Protein AF-A0ABD4TNY5-F1 (afdb_monomer_lite)

Radius of gyration: 30.67 Å; chains: 1; bounding box: 61×51×82 Å

pLDDT: mean 86.04, std 13.94, range [30.92, 97.62]

Secondary structure (DSSP, 8-state):
----EEEEESSHHHHHHHHHHHHHTT--EEEEEEEEEEEEEEEEEEHHHHHHHHHHHHH---SSS----HHHHHHHHHHHHHHHHHHHHHHHHHTT--TT-EEE-HHHHHHHHHHHHS--TTTTTTSS--GGGTTTHHHHHHHHHHTT-EEEETTEEEE-----GGG-EEEEE-S---HHHHHHHHHTT-EEEEEEEEEEEEEEEE-GGGGG-S-HHHHHHHHTTS-B-HHHHHHHHHHHHHHHHHHHHHHHHHHHHS-B-HHHHHHHHTTEE----TTS---EE---HHHHHHHHHHHHHTTSEES-TTSBEE-TT-TT--

Foldseek 3Di:
DALKAKWWAPDPVLVVVLVVVCVVLVWDKDKDKDKDKDKWKKKKAFLLLLLVLLVCLLVDPDPPDDDDDPVVSVVSVVVNLLSVLLLVVVCVLPVPDDFFDASDAPVLLVVLVVLLVPDPPPCCVVVPDNNSNSSSSVQVVVQCVVVVQWDQDPVHTGGHDDDRSRRGMTMDTDPDDDVVSVVSSVVSVMDIDMDIDIDMIMMMIIANLLLLDPDVVVSVVSVVVGRIDPVSNVVCVVVNPVSSVVVVQLQVQCVVVQWAALVSSQVCQQWPWDDDDPPDDIDTGHDHSVRSVSVLVRCCVSQQWDDDNHTIGGGPPRRPDD

Organism: NCBI:txid106207

Sequence (322 aa):
MILEETLIFDSEEDADAFCAFAKENKISVKKSFRGVAITEDIVTCSLQGFIDWYSEMIDSKSEDLKKFSGGEISIFKRHVDLLTRTRAKLDELFSGKEIGDVIYTLETVQKAILSLLTLPQKDAEALGDLPEMNDVWIPIEVMMKDNDVVVESPEGYRLQKKIDPGELLYQNTLVSYEDAFMDAGESHGATFSANYSIDSECVVTAGPGIYLLDDQNKMFDLLDSLSVDEASLDLLYENYTPKRQIVFSLLDLISRKNVLSLPEISAGMAKYRSSSDSADPAFEIRLSPIMVKLIATELIKAKILTGPEKKIRIGKGIPGRG

Structure (mmCIF, N/CA/C/O backbone):
data_AF-A0ABD4TNY5-F1
#
_entry.id   AF-A0ABD4TNY5-F1
#
loop_
_atom_site.group_PDB
_atom_site.id
_atom_site.type_symbol
_atom_site.label_atom_id
_atom_site.label_alt_id
_atom_site.label_comp_id
_atom_site.label_asym_id
_atom_site.label_entity_id
_atom_site.label_seq_id
_atom_site.pdbx_PDB_ins_code
_atom_site.Cartn_x
_atom_site.Cartn_y
_atom_site.Cartn_z
_atom_site.occupancy
_atom_site.B_iso_or_equiv
_atom_site.auth_seq_id
_atom_site.auth_comp_id
_atom_site.auth_asym_id
_atom_site.auth_atom_id
_atom_site.pdbx_PDB_model_num
ATOM 1 N N . MET A 1 1 ? -10.528 8.050 22.496 1.00 59.59 1 MET A N 1
ATOM 2 C CA . MET A 1 1 ? -10.185 6.646 22.202 1.00 59.59 1 MET A CA 1
ATOM 3 C C . MET A 1 1 ? -11.412 6.001 21.623 1.00 59.59 1 MET A C 1
ATOM 5 O O . MET A 1 1 ? -12.455 6.065 22.262 1.00 59.59 1 MET A O 1
ATOM 9 N N . ILE A 1 2 ? -11.253 5.477 20.418 1.00 81.50 2 ILE A N 1
ATOM 10 C CA . ILE A 1 2 ? -12.242 4.688 19.697 1.00 81.50 2 ILE A CA 1
ATOM 11 C C . ILE A 1 2 ? -11.772 3.234 19.860 1.00 81.50 2 ILE A C 1
ATOM 13 O O . ILE A 1 2 ? -10.578 2.961 19.714 1.00 81.50 2 ILE A O 1
ATOM 17 N N . LEU A 1 3 ? -12.657 2.340 20.297 1.00 90.94 3 LEU A N 1
ATOM 18 C C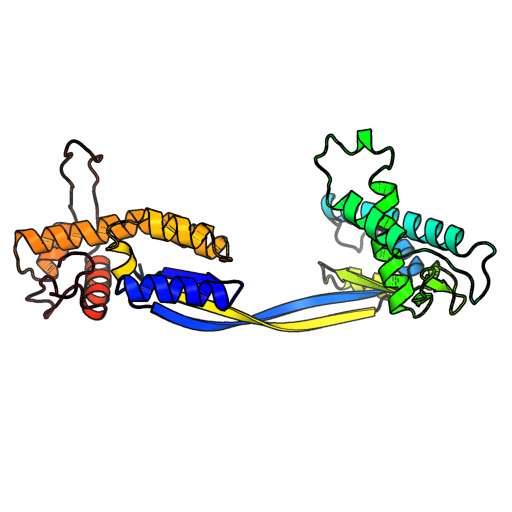A . LEU A 1 3 ? -12.377 0.908 20.461 1.00 90.94 3 LEU A CA 1
ATOM 19 C C . LEU A 1 3 ? -12.451 0.157 19.130 1.00 90.94 3 LEU A C 1
ATOM 21 O O . LEU A 1 3 ? -12.026 -0.990 19.064 1.00 90.94 3 LEU A O 1
ATOM 25 N N . GLU A 1 4 ? -13.012 0.768 18.093 1.00 92.88 4 GLU A N 1
ATOM 26 C CA . GLU A 1 4 ? -12.921 0.232 16.740 1.00 92.88 4 GLU A CA 1
ATOM 27 C C . GLU A 1 4 ? -11.467 0.268 16.255 1.00 92.88 4 GLU A C 1
ATOM 29 O O . GLU A 1 4 ? -10.746 1.231 16.528 1.00 92.88 4 GLU A O 1
ATOM 34 N N . GLU A 1 5 ? -11.060 -0.777 15.542 1.00 94.56 5 GLU A N 1
ATOM 35 C CA . GLU A 1 5 ? -9.760 -0.873 14.879 1.00 94.56 5 GLU A CA 1
ATOM 36 C C . GLU A 1 5 ? -9.975 -0.888 13.373 1.00 94.56 5 GLU A C 1
ATOM 38 O O . GLU A 1 5 ? -10.923 -1.502 12.886 1.00 94.56 5 GLU A O 1
ATOM 43 N N . THR A 1 6 ? -9.131 -0.172 12.637 1.00 95.50 6 THR A N 1
ATOM 44 C CA . THR A 1 6 ? -9.234 -0.063 11.180 1.00 95.50 6 THR A CA 1
ATOM 45 C C . THR A 1 6 ? -7.999 -0.671 10.552 1.00 95.50 6 THR A C 1
ATOM 47 O O . THR A 1 6 ? -6.895 -0.229 10.844 1.00 95.50 6 THR A O 1
ATOM 50 N N . LEU A 1 7 ? -8.218 -1.657 9.692 1.00 96.56 7 LEU A N 1
ATOM 51 C CA . LEU A 1 7 ? -7.191 -2.335 8.914 1.00 96.56 7 LEU A CA 1
ATOM 52 C C . LEU A 1 7 ? -7.400 -2.012 7.439 1.00 96.56 7 LEU A C 1
ATOM 54 O O . LEU A 1 7 ? -8.544 -1.989 6.965 1.00 96.56 7 LEU A O 1
ATOM 58 N N . ILE A 1 8 ? -6.306 -1.743 6.737 1.00 95.94 8 ILE A N 1
ATOM 59 C CA . ILE A 1 8 ? -6.296 -1.486 5.298 1.00 95.94 8 ILE A CA 1
ATOM 60 C C . ILE A 1 8 ? -5.634 -2.691 4.636 1.00 95.94 8 ILE A C 1
ATOM 62 O O . ILE A 1 8 ? -4.571 -3.120 5.064 1.00 95.94 8 ILE A O 1
ATOM 66 N N . PHE A 1 9 ? -6.296 -3.259 3.637 1.00 95.12 9 PHE A N 1
ATOM 67 C CA . PHE A 1 9 ? -5.840 -4.440 2.918 1.00 95.12 9 PHE A CA 1
ATOM 68 C C . PHE A 1 9 ? -5.493 -4.059 1.484 1.00 95.12 9 PHE A C 1
ATOM 70 O O . PHE A 1 9 ? -6.272 -3.354 0.830 1.00 95.12 9 PHE A O 1
ATOM 77 N N . ASP A 1 10 ? -4.375 -4.593 0.997 1.00 89.25 10 ASP A N 1
ATOM 78 C CA . ASP A 1 10 ? -3.921 -4.398 -0.386 1.00 89.25 10 ASP A CA 1
ATOM 79 C C . ASP A 1 10 ? -4.746 -5.235 -1.370 1.00 89.25 10 ASP A C 1
ATOM 81 O O . ASP A 1 10 ? -4.800 -4.942 -2.565 1.00 89.25 10 ASP A O 1
ATOM 85 N N . SER A 1 11 ? -5.421 -6.276 -0.867 1.00 90.69 11 SER A N 1
ATOM 86 C CA . SER A 1 11 ? -6.291 -7.146 -1.649 1.00 90.69 11 SER A CA 1
ATOM 87 C C . SER A 1 11 ? -7.685 -7.274 -1.028 1.00 90.69 11 SER A C 1
ATOM 89 O O . SER A 1 11 ? -7.880 -7.293 0.192 1.00 90.69 11 SER A O 1
ATOM 91 N N . GLU A 1 12 ? -8.701 -7.373 -1.888 1.00 93.56 12 GLU A N 1
ATOM 92 C CA . GLU A 1 12 ? -10.075 -7.611 -1.441 1.00 93.56 12 GLU A CA 1
ATOM 93 C C . GLU A 1 12 ? -10.239 -9.007 -0.811 1.00 93.56 12 GLU A C 1
ATOM 95 O O . GLU A 1 12 ? -11.019 -9.185 0.129 1.00 93.56 12 GLU A O 1
ATOM 100 N N . GLU A 1 13 ? -9.487 -9.976 -1.327 1.00 95.56 13 GLU A N 1
ATOM 101 C CA . GLU A 1 13 ? -9.510 -11.387 -0.940 1.00 95.56 13 GLU A CA 1
ATOM 102 C C . GLU A 1 13 ? -9.037 -11.571 0.507 1.00 95.56 13 GLU A C 1
ATOM 104 O O . GLU A 1 13 ? -9.696 -12.255 1.297 1.00 95.56 13 GLU A O 1
ATOM 109 N N . ASP A 1 14 ? -7.964 -10.881 0.890 1.00 96.12 14 ASP A N 1
ATOM 110 C CA . ASP A 1 14 ? -7.443 -10.913 2.255 1.00 96.12 14 ASP A CA 1
ATOM 111 C C . ASP A 1 14 ? -8.379 -10.209 3.241 1.00 96.12 14 ASP A C 1
ATOM 113 O O . ASP A 1 14 ? -8.632 -10.701 4.348 1.00 96.12 14 ASP A O 1
ATOM 117 N N . ALA A 1 15 ? -8.983 -9.093 2.821 1.00 96.56 15 ALA A N 1
ATOM 118 C CA . ALA A 1 15 ? -10.005 -8.426 3.619 1.00 96.56 15 ALA A CA 1
ATOM 119 C C . ALA A 1 15 ? -11.211 -9.343 3.881 1.00 96.56 15 ALA A C 1
ATOM 121 O O . ALA A 1 15 ? -11.783 -9.327 4.978 1.00 96.56 15 ALA A O 1
ATOM 122 N N . ASP A 1 16 ? -11.601 -10.156 2.896 1.00 97.00 16 ASP A N 1
ATOM 123 C CA . ASP A 1 16 ? -12.673 -11.138 3.044 1.00 97.00 16 ASP A CA 1
ATOM 124 C C . ASP A 1 16 ? -12.281 -12.294 3.963 1.00 97.00 16 ASP A C 1
ATOM 126 O O . ASP A 1 16 ? -13.105 -12.714 4.785 1.00 97.00 16 ASP A O 1
ATOM 130 N N . ALA A 1 17 ? -11.030 -12.758 3.902 1.00 97.25 17 ALA A N 1
ATOM 131 C CA . ALA A 1 17 ? -10.502 -13.751 4.833 1.00 97.25 17 ALA A CA 1
ATOM 132 C C . ALA A 1 17 ? -10.580 -13.252 6.287 1.00 97.25 17 ALA A C 1
ATOM 134 O O . ALA A 1 17 ? -11.115 -13.945 7.162 1.00 97.25 17 ALA A O 1
ATOM 135 N N . PHE A 1 18 ? -10.160 -12.009 6.544 1.00 97.62 18 PHE A N 1
ATOM 136 C CA . PHE A 1 18 ? -10.293 -11.400 7.868 1.00 97.62 18 PHE A CA 1
ATOM 137 C C . PHE A 1 18 ? -11.764 -11.201 8.279 1.00 97.62 18 PHE A C 1
ATOM 139 O O . PHE A 1 18 ? -12.142 -11.482 9.420 1.00 97.62 18 PHE A O 1
ATOM 146 N N . CYS A 1 19 ? -12.638 -10.775 7.360 1.00 97.19 19 CYS A N 1
ATOM 147 C CA . CYS A 1 19 ? -14.072 -10.645 7.637 1.00 97.19 19 CYS A CA 1
ATOM 148 C C . CYS A 1 19 ? -14.726 -11.991 7.991 1.00 97.19 19 CYS A C 1
ATOM 150 O O . CYS A 1 19 ? -15.601 -12.040 8.865 1.00 97.19 19 CYS A O 1
ATOM 152 N N . ALA A 1 20 ? -14.312 -13.082 7.343 1.00 96.88 20 ALA A N 1
ATOM 153 C CA . ALA A 1 20 ? -14.768 -14.432 7.654 1.00 96.88 20 ALA A CA 1
ATOM 154 C C . ALA A 1 20 ? -14.337 -14.848 9.068 1.00 96.88 20 ALA A C 1
ATOM 156 O O . ALA A 1 20 ? -15.195 -15.221 9.874 1.00 96.88 20 ALA A O 1
ATOM 157 N N . PHE A 1 21 ? -13.056 -14.666 9.408 1.00 95.88 21 PHE A N 1
ATOM 158 C CA . PHE A 1 21 ? -12.540 -14.886 10.762 1.00 95.88 21 PHE A CA 1
ATOM 159 C C . PHE A 1 21 ? -13.322 -14.082 11.812 1.00 95.88 21 PHE A C 1
ATOM 161 O O . PHE A 1 21 ? -13.771 -14.622 12.829 1.00 95.88 21 PHE A O 1
ATOM 168 N N . ALA A 1 22 ? -13.547 -12.791 11.562 1.00 94.69 22 ALA A N 1
ATOM 169 C CA . ALA A 1 22 ? -14.284 -11.926 12.473 1.00 94.69 22 ALA A CA 1
ATOM 170 C C . ALA A 1 22 ? -15.726 -12.413 12.682 1.00 94.69 22 ALA A C 1
ATOM 172 O O . ALA A 1 22 ? -16.218 -12.454 13.813 1.00 94.69 22 ALA A O 1
ATOM 173 N N . LYS A 1 23 ? -16.399 -12.844 11.610 1.00 93.88 23 LYS A N 1
ATOM 174 C CA . LYS A 1 23 ? -17.763 -13.379 11.663 1.00 93.88 23 LYS A CA 1
ATOM 175 C C . LYS A 1 23 ? -17.847 -14.672 12.474 1.00 93.88 23 LYS A C 1
ATOM 177 O O . LYS A 1 23 ? -18.764 -14.805 13.288 1.00 93.88 23 LYS A O 1
ATOM 182 N N . GLU A 1 24 ? -16.908 -15.598 12.286 1.00 93.38 24 GLU A N 1
ATOM 183 C CA . GLU A 1 24 ? -16.821 -16.844 13.065 1.00 93.38 24 GLU A CA 1
ATOM 184 C C . GLU A 1 24 ? -16.664 -16.561 14.563 1.00 93.38 24 GLU A C 1
ATOM 186 O O . GLU A 1 24 ? -17.318 -17.190 15.399 1.00 93.38 24 GLU A O 1
ATOM 191 N N . ASN A 1 25 ? -15.895 -15.524 14.892 1.00 91.00 25 ASN A N 1
ATOM 192 C CA . ASN A 1 25 ? -15.663 -15.070 16.259 1.00 91.00 25 ASN A CA 1
ATOM 193 C C . ASN A 1 25 ? -16.705 -14.056 16.771 1.00 91.00 25 ASN A C 1
ATOM 195 O O . ASN A 1 25 ? -16.552 -13.497 17.857 1.00 91.00 25 ASN A O 1
ATOM 199 N N . LYS A 1 26 ? -17.804 -13.834 16.031 1.00 90.44 26 LYS A N 1
ATOM 200 C CA . LYS A 1 26 ? -18.905 -12.912 16.386 1.00 90.44 26 LYS A CA 1
ATOM 201 C C . LYS A 1 26 ? -18.453 -11.461 16.613 1.00 90.44 26 LYS A C 1
ATOM 203 O O . LYS A 1 26 ? -19.086 -10.717 17.367 1.00 90.44 26 LYS A O 1
ATOM 208 N N . ILE A 1 27 ? -17.385 -11.046 15.945 1.00 92.19 27 ILE A N 1
ATOM 209 C CA . ILE A 1 27 ? -16.904 -9.669 15.924 1.00 92.19 27 ILE A CA 1
ATOM 210 C C . ILE A 1 27 ? -17.685 -8.911 14.850 1.00 92.19 27 ILE A C 1
ATOM 212 O O . ILE A 1 27 ? -17.803 -9.348 13.706 1.00 92.19 27 ILE A O 1
ATOM 216 N N . SER A 1 28 ? -18.243 -7.759 15.220 1.00 92.38 28 SER A N 1
ATOM 217 C CA . SER A 1 28 ? -18.874 -6.865 14.249 1.00 92.38 28 SER A CA 1
ATOM 218 C C . SER A 1 28 ? -17.790 -6.212 13.403 1.00 92.38 28 SER A C 1
ATOM 220 O O . SER A 1 28 ? -16.959 -5.497 13.950 1.00 92.38 28 SER A O 1
ATOM 222 N N . VAL A 1 29 ? -17.834 -6.408 12.091 1.00 95.94 29 VAL A N 1
ATOM 223 C CA . VAL A 1 29 ? -16.938 -5.755 11.131 1.00 95.94 29 VAL A CA 1
ATOM 224 C C . VAL A 1 29 ? -17.735 -4.979 10.094 1.00 95.94 29 VAL A C 1
ATOM 226 O O . VAL A 1 29 ? -18.878 -5.324 9.783 1.00 95.94 29 VAL A O 1
ATOM 229 N N . LYS A 1 30 ? -17.126 -3.928 9.554 1.00 95.69 30 LYS A N 1
ATOM 230 C CA . LYS A 1 30 ? -17.629 -3.180 8.406 1.00 95.69 30 LYS A CA 1
ATOM 231 C C . LYS A 1 30 ? -16.525 -3.099 7.355 1.00 95.69 30 LYS A C 1
ATOM 233 O O . LYS A 1 30 ? -15.539 -2.405 7.573 1.00 95.69 30 LYS A O 1
ATOM 238 N N . LYS A 1 31 ? -16.727 -3.781 6.227 1.00 96.44 31 LYS A N 1
ATOM 239 C CA . LYS A 1 31 ? -15.911 -3.639 5.014 1.00 96.44 31 LYS A CA 1
ATOM 240 C C . LYS A 1 31 ? -16.398 -2.426 4.218 1.00 96.44 31 LYS A C 1
ATOM 242 O O . LYS A 1 31 ? -17.606 -2.200 4.096 1.00 96.44 31 LYS A O 1
ATOM 247 N N . SER A 1 32 ? -15.472 -1.631 3.711 1.00 95.38 32 SER A N 1
ATOM 248 C CA . SER A 1 32 ? -15.731 -0.489 2.835 1.00 95.38 32 SER A CA 1
ATOM 249 C C . SER A 1 32 ? -14.543 -0.258 1.913 1.00 95.38 32 SER A C 1
ATOM 251 O O . SER A 1 32 ? -13.472 -0.799 2.153 1.00 95.38 32 SER A O 1
ATOM 253 N N . PHE A 1 33 ? -14.728 0.568 0.890 1.00 92.81 33 PHE A N 1
ATOM 254 C CA . PHE A 1 33 ? -13.652 0.982 -0.002 1.00 92.81 33 PHE A CA 1
ATOM 255 C C . PHE A 1 33 ? -13.421 2.477 0.150 1.00 92.81 33 PHE A C 1
ATOM 257 O O . PHE A 1 33 ? -14.387 3.242 0.270 1.00 92.81 33 PHE A O 1
ATOM 264 N N . ARG A 1 34 ? -12.156 2.895 0.135 1.00 89.56 34 ARG A N 1
ATOM 265 C CA . ARG A 1 34 ? -11.785 4.307 0.013 1.00 89.56 34 ARG A CA 1
ATOM 266 C C . ARG A 1 34 ? -10.986 4.507 -1.267 1.00 89.56 34 ARG A C 1
ATOM 268 O O . ARG A 1 34 ? -10.159 3.671 -1.605 1.00 89.56 34 ARG A O 1
ATOM 275 N N . GLY A 1 35 ? -11.266 5.598 -1.973 1.00 86.88 35 GLY A N 1
ATOM 276 C CA . GLY A 1 35 ? -10.458 6.006 -3.116 1.00 86.88 35 GLY A CA 1
ATOM 277 C C . GLY A 1 35 ? -9.187 6.687 -2.628 1.00 86.88 35 GLY A C 1
ATOM 278 O O . GLY A 1 35 ? -9.272 7.611 -1.814 1.00 86.88 35 GLY A O 1
ATOM 279 N N . VAL A 1 36 ? -8.041 6.248 -3.129 1.00 84.62 36 VAL A N 1
ATOM 280 C CA . VAL A 1 36 ? -6.748 6.894 -2.931 1.00 84.62 36 VAL A CA 1
ATOM 281 C C . VAL A 1 36 ? -6.309 7.461 -4.266 1.00 84.62 36 VAL A C 1
ATOM 283 O O . VAL A 1 36 ? -6.204 6.748 -5.258 1.00 84.62 36 VAL A O 1
ATOM 286 N N . ALA A 1 37 ? -6.130 8.780 -4.293 1.00 87.06 37 ALA A N 1
ATOM 287 C CA . ALA A 1 37 ? -5.611 9.464 -5.461 1.00 87.06 37 ALA A CA 1
ATOM 288 C C . ALA A 1 37 ? -4.089 9.329 -5.459 1.00 87.06 37 ALA A C 1
ATOM 290 O O . ALA A 1 37 ? -3.425 9.819 -4.544 1.00 87.06 37 ALA A O 1
ATOM 291 N N . ILE A 1 38 ? -3.565 8.675 -6.485 1.00 83.31 38 ILE A N 1
ATOM 292 C CA . ILE A 1 38 ? -2.140 8.557 -6.749 1.00 83.31 38 ILE A CA 1
ATOM 293 C C . ILE A 1 38 ? -1.818 9.559 -7.851 1.00 83.31 38 ILE A C 1
ATOM 295 O O . ILE A 1 38 ? -2.556 9.709 -8.828 1.00 83.31 38 ILE A O 1
ATOM 299 N N . THR A 1 39 ? -0.749 10.317 -7.640 1.00 83.75 39 THR A N 1
ATOM 300 C CA . THR A 1 39 ? -0.213 11.234 -8.644 1.00 83.75 39 THR A CA 1
ATOM 301 C C . THR A 1 39 ? 1.202 10.788 -8.948 1.00 83.75 39 THR A C 1
ATOM 303 O O . THR A 1 39 ? 2.009 10.659 -8.029 1.00 83.75 39 THR A O 1
ATOM 306 N N . GLU A 1 40 ? 1.468 10.518 -10.218 1.00 84.69 40 GLU A N 1
ATOM 307 C CA . GLU A 1 40 ? 2.797 10.194 -10.714 1.00 84.69 40 GLU A CA 1
ATOM 308 C C . GLU A 1 40 ? 3.250 11.266 -11.691 1.00 84.69 40 GLU A C 1
ATOM 310 O O . GLU A 1 40 ? 2.557 11.601 -12.656 1.00 84.69 40 GLU A O 1
ATOM 315 N N . ASP A 1 41 ? 4.440 11.786 -11.437 1.00 85.62 41 ASP A N 1
ATOM 316 C CA . ASP A 1 41 ? 4.986 12.922 -12.153 1.00 85.62 41 ASP A CA 1
ATOM 317 C C . ASP A 1 41 ? 5.947 12.400 -13.198 1.00 85.62 41 ASP A C 1
ATOM 319 O O . ASP A 1 41 ? 7.006 11.857 -12.887 1.00 85.62 41 ASP A O 1
ATOM 323 N N . ILE A 1 42 ? 5.556 12.524 -14.453 1.00 89.06 42 ILE A N 1
ATOM 324 C CA . ILE A 1 42 ? 6.233 11.886 -15.561 1.00 89.06 42 ILE A CA 1
ATOM 325 C C . ILE A 1 42 ? 6.982 12.934 -16.355 1.00 89.06 42 ILE A C 1
ATOM 327 O O . ILE A 1 42 ? 6.400 13.901 -16.854 1.00 89.06 42 ILE A O 1
ATOM 331 N N . VAL A 1 43 ? 8.272 12.679 -16.535 1.00 91.62 43 VAL A N 1
ATOM 332 C CA . VAL A 1 43 ? 9.110 13.403 -17.477 1.00 91.62 43 VAL A CA 1
ATOM 333 C C . VAL A 1 43 ? 9.472 12.506 -18.647 1.00 91.62 43 VAL A C 1
ATOM 335 O O . VAL A 1 43 ? 9.937 11.380 -18.472 1.00 91.62 43 VAL A O 1
ATOM 338 N N . THR A 1 44 ? 9.266 13.023 -19.851 1.00 94.00 44 THR A N 1
ATOM 339 C CA . THR A 1 44 ? 9.715 12.387 -21.089 1.00 94.00 44 THR A CA 1
ATOM 340 C C . THR A 1 44 ? 10.735 13.286 -21.760 1.00 94.00 44 THR A C 1
ATOM 342 O O . THR A 1 44 ? 10.444 14.447 -22.044 1.00 94.00 44 THR A O 1
ATOM 345 N N . CYS A 1 45 ? 11.927 12.759 -22.017 1.00 95.56 45 CYS A N 1
ATOM 346 C CA . CYS A 1 45 ? 13.000 13.465 -22.712 1.00 95.56 45 CYS A CA 1
ATOM 347 C C . CYS A 1 45 ? 13.805 12.472 -23.556 1.00 95.56 45 CYS A C 1
ATOM 349 O O . CYS A 1 45 ? 13.743 11.261 -23.335 1.00 95.56 45 CYS A O 1
ATOM 351 N N . SER A 1 46 ? 14.564 12.974 -24.528 1.00 97.19 46 SER A N 1
ATOM 352 C CA . SER A 1 46 ? 15.548 12.146 -25.227 1.00 97.19 46 SER A CA 1
ATOM 353 C C . SER A 1 46 ? 16.624 11.651 -24.252 1.00 97.19 46 SER A C 1
ATOM 355 O O . SER A 1 46 ? 16.941 12.331 -23.271 1.00 97.19 46 SER A O 1
ATOM 357 N N . LEU A 1 47 ? 17.207 10.480 -24.515 1.00 96.88 47 LEU A N 1
ATOM 358 C CA . LEU A 1 47 ? 18.279 9.920 -23.694 1.00 96.88 47 LEU A CA 1
ATOM 359 C C . LEU A 1 47 ? 19.427 10.921 -23.543 1.00 96.88 47 LEU A C 1
ATOM 361 O O . LEU A 1 47 ? 19.932 11.125 -22.439 1.00 96.88 47 LEU A O 1
ATOM 365 N N . GLN A 1 48 ? 19.800 11.581 -24.641 1.00 97.25 48 GLN A N 1
ATOM 366 C CA . GLN A 1 48 ? 20.834 12.603 -24.603 1.00 97.25 48 GLN A CA 1
ATOM 367 C C . GLN A 1 48 ? 20.394 13.847 -23.824 1.00 97.25 48 GLN A C 1
ATOM 369 O O . GLN A 1 48 ? 21.170 14.353 -23.019 1.00 97.25 48 GLN A O 1
ATOM 374 N N . GLY A 1 49 ? 19.147 14.287 -23.995 1.00 95.88 49 GLY A N 1
ATOM 375 C CA . GLY A 1 49 ? 18.593 15.415 -23.248 1.00 95.88 49 GLY A CA 1
ATOM 376 C C . GLY A 1 49 ? 18.588 15.184 -21.736 1.00 95.88 49 GLY A C 1
ATOM 377 O O . GLY A 1 49 ? 18.938 16.092 -20.991 1.00 95.88 49 GLY A O 1
ATOM 378 N N . PHE A 1 50 ? 18.293 13.970 -21.252 1.00 94.44 50 PHE A N 1
ATOM 379 C CA . PHE A 1 50 ? 18.439 13.655 -19.823 1.00 94.44 50 PHE A CA 1
ATOM 380 C C . PHE A 1 50 ? 19.886 13.710 -19.342 1.00 94.44 50 PHE A C 1
ATOM 382 O O . PHE A 1 50 ? 20.141 14.219 -18.250 1.00 94.44 50 PHE A O 1
ATOM 389 N N . ILE A 1 51 ? 20.822 13.159 -20.122 1.00 95.12 51 ILE A N 1
ATOM 390 C CA . ILE A 1 51 ? 22.247 13.172 -19.773 1.00 95.12 51 ILE A CA 1
ATOM 391 C C . ILE A 1 51 ? 22.724 14.618 -19.652 1.00 95.12 51 ILE A C 1
ATOM 393 O O . ILE A 1 51 ? 23.324 14.964 -18.636 1.00 95.12 51 ILE A O 1
ATOM 397 N N . ASP A 1 52 ? 22.426 15.461 -20.641 1.00 94.50 52 ASP A N 1
ATOM 398 C CA . ASP A 1 52 ? 22.860 16.859 -20.668 1.00 94.50 52 ASP A CA 1
ATOM 399 C C . ASP A 1 52 ? 22.198 17.674 -19.553 1.00 94.50 52 ASP A C 1
ATOM 401 O O . ASP A 1 52 ? 22.892 18.352 -18.792 1.00 94.50 52 ASP A O 1
ATOM 405 N N . TRP A 1 53 ? 20.884 17.529 -19.377 1.00 91.25 53 TRP A N 1
ATOM 406 C CA . TRP A 1 53 ? 20.130 18.223 -18.338 1.00 91.25 53 TRP A CA 1
ATOM 407 C C . TRP A 1 53 ? 20.618 17.879 -16.929 1.00 91.25 53 TRP A C 1
ATOM 409 O O . TRP A 1 53 ? 20.924 18.770 -16.134 1.00 91.25 53 TRP A O 1
ATOM 419 N N . TYR A 1 54 ? 20.730 16.591 -16.596 1.00 89.69 54 TYR A N 1
ATOM 420 C CA . TYR A 1 54 ? 21.190 16.189 -15.268 1.00 89.69 54 TYR A CA 1
ATOM 421 C C . TYR A 1 54 ? 22.676 16.501 -15.060 1.00 89.69 54 TYR A C 1
ATOM 423 O O . TYR A 1 54 ? 23.062 16.845 -13.942 1.00 89.69 54 TYR A O 1
ATOM 431 N N . SER A 1 55 ? 23.505 16.443 -16.108 1.00 90.38 55 SER A N 1
ATOM 432 C CA . SER A 1 55 ? 24.914 16.856 -16.026 1.00 90.38 55 SER A CA 1
ATOM 433 C C . SER A 1 55 ? 25.044 18.347 -15.732 1.00 90.38 55 SER A C 1
ATOM 435 O O . SER A 1 55 ? 25.813 18.727 -14.850 1.00 90.38 55 SER A O 1
ATOM 437 N N . GLU A 1 56 ? 24.239 19.192 -16.381 1.00 87.25 56 GLU A N 1
ATOM 438 C CA . GLU A 1 56 ? 24.191 20.623 -16.080 1.00 87.25 56 GLU A CA 1
ATOM 439 C C . GLU A 1 56 ? 23.771 20.870 -14.627 1.00 87.25 56 GLU A C 1
ATOM 441 O O . GLU A 1 56 ? 24.403 21.665 -13.933 1.00 87.25 56 GLU A O 1
ATOM 446 N N . MET A 1 57 ? 22.775 20.137 -14.122 1.00 80.69 57 MET A N 1
ATOM 447 C CA . MET A 1 57 ? 22.348 20.237 -12.722 1.00 80.69 57 MET A CA 1
ATOM 448 C C . MET A 1 57 ? 23.466 19.868 -11.742 1.00 80.69 57 MET A C 1
ATOM 450 O O . MET A 1 57 ? 23.641 20.543 -10.725 1.00 80.69 57 MET A O 1
ATOM 454 N N . ILE A 1 58 ? 24.259 18.840 -12.058 1.00 83.12 58 ILE A N 1
ATOM 455 C CA . ILE A 1 58 ? 25.418 18.415 -11.259 1.00 83.12 58 ILE A CA 1
ATOM 456 C C . ILE A 1 58 ? 26.536 19.467 -11.284 1.00 83.12 58 ILE A C 1
ATOM 458 O O . ILE A 1 58 ? 27.157 19.725 -10.247 1.00 83.12 58 ILE A O 1
ATOM 462 N N . ASP A 1 59 ? 26.798 20.053 -12.452 1.00 77.88 59 ASP A N 1
ATOM 463 C CA . ASP A 1 59 ? 27.894 20.996 -12.685 1.00 77.88 59 ASP A CA 1
ATOM 464 C C . ASP A 1 59 ? 27.548 22.438 -12.301 1.00 77.88 59 ASP A C 1
ATOM 466 O O . ASP A 1 59 ? 28.452 23.270 -12.131 1.00 77.88 59 ASP A O 1
ATOM 470 N N . SER A 1 60 ? 26.256 22.747 -12.149 1.00 61.09 60 SER A N 1
ATOM 471 C CA . SER A 1 60 ? 25.766 24.095 -11.894 1.00 61.09 60 SER A CA 1
ATOM 472 C C . SER A 1 60 ? 26.360 24.659 -10.595 1.00 61.09 60 SER A C 1
ATOM 474 O O . SER A 1 60 ? 25.897 24.469 -9.474 1.00 61.09 60 SER A O 1
ATOM 476 N N . LYS A 1 61 ? 27.396 25.484 -10.764 1.00 53.38 61 LYS A N 1
ATOM 477 C CA . LYS A 1 61 ? 27.810 26.520 -9.806 1.00 53.38 61 LYS A CA 1
ATOM 478 C C . LYS A 1 61 ? 26.809 27.688 -9.769 1.00 53.38 61 LYS A C 1
ATOM 480 O O . LYS A 1 61 ? 27.163 28.752 -9.266 1.00 53.38 61 LYS A O 1
ATOM 485 N N . SER A 1 62 ? 25.629 27.531 -10.375 1.00 47.56 62 SER A N 1
ATOM 486 C CA . SER A 1 62 ? 24.699 28.625 -10.640 1.00 47.56 62 SER A CA 1
ATOM 487 C C . SER A 1 62 ? 24.133 29.167 -9.329 1.00 47.56 62 SER A C 1
ATOM 489 O O . SER A 1 62 ? 23.763 28.410 -8.434 1.00 47.56 62 SER A O 1
ATOM 491 N N . GLU A 1 63 ? 24.118 30.491 -9.195 1.00 48.91 63 GLU A N 1
ATOM 492 C CA . GLU A 1 63 ? 23.540 31.185 -8.039 1.00 48.91 63 GLU A CA 1
ATOM 493 C C . GLU A 1 63 ? 21.996 31.125 -8.033 1.00 48.91 63 GLU A C 1
ATOM 495 O O . GLU A 1 63 ? 21.392 31.449 -7.011 1.00 48.91 63 GLU A O 1
ATOM 500 N N . ASP A 1 64 ? 21.378 30.668 -9.133 1.00 50.69 64 ASP A N 1
ATOM 501 C CA . ASP A 1 64 ? 19.930 30.729 -9.384 1.00 50.69 64 ASP A CA 1
ATOM 502 C C . ASP A 1 64 ? 19.170 29.421 -9.097 1.00 50.69 64 ASP A C 1
ATOM 504 O O . ASP A 1 64 ? 17.976 29.459 -8.798 1.00 50.69 64 ASP A O 1
ATOM 508 N N . LEU A 1 65 ? 19.839 28.264 -9.099 1.00 53.41 65 LEU A N 1
ATOM 509 C CA . LEU A 1 65 ? 19.247 27.015 -8.615 1.00 53.41 65 LEU A CA 1
ATOM 510 C C . LEU A 1 65 ? 19.490 26.924 -7.106 1.00 53.41 65 LEU A C 1
ATOM 512 O O . LEU A 1 65 ? 20.638 26.916 -6.647 1.00 53.41 65 LEU A O 1
ATOM 516 N N . LYS A 1 66 ? 18.419 26.856 -6.299 1.00 55.38 66 LYS A N 1
ATOM 517 C CA . LYS A 1 66 ? 18.543 26.468 -4.886 1.00 55.38 66 LYS A CA 1
ATOM 518 C C . LYS A 1 66 ? 19.431 25.229 -4.833 1.00 55.38 66 LYS A C 1
ATOM 520 O O . LYS A 1 66 ? 19.169 24.252 -5.523 1.00 55.38 66 LYS A O 1
ATOM 525 N N . LYS A 1 67 ? 20.505 25.290 -4.044 1.00 63.28 67 LYS A N 1
ATOM 526 C CA . LYS A 1 67 ? 21.481 24.201 -3.956 1.00 63.28 67 LYS A CA 1
ATOM 527 C C . LYS A 1 67 ? 20.753 22.911 -3.589 1.00 63.28 67 LYS A C 1
ATOM 529 O O . LYS A 1 67 ? 20.361 22.761 -2.431 1.00 63.28 67 LYS A O 1
ATOM 534 N N . PHE A 1 68 ? 20.615 22.003 -4.554 1.00 68.12 68 PHE A N 1
ATOM 535 C CA . PHE A 1 68 ? 20.261 20.617 -4.291 1.00 68.12 68 PHE A CA 1
ATOM 536 C C . PHE A 1 68 ? 21.125 20.115 -3.134 1.00 68.12 68 PHE A C 1
ATOM 538 O O . PHE A 1 68 ? 22.323 20.415 -3.034 1.00 68.12 68 PHE A O 1
ATOM 545 N N . SER A 1 69 ? 20.514 19.381 -2.216 1.00 71.69 69 SER A N 1
ATOM 546 C CA . SER A 1 69 ? 21.240 18.720 -1.146 1.00 71.69 69 SER A CA 1
ATOM 547 C C . SER A 1 69 ? 22.301 17.783 -1.734 1.00 71.69 69 SER A C 1
ATOM 549 O O . SER A 1 69 ? 22.191 17.280 -2.854 1.00 71.69 69 SER A O 1
ATOM 551 N N . GLY A 1 70 ? 23.346 17.487 -0.955 1.00 70.19 70 GLY A N 1
ATOM 552 C CA . GLY A 1 70 ? 24.366 16.524 -1.384 1.00 70.19 70 GLY A CA 1
ATOM 553 C C . GLY A 1 70 ? 23.790 15.137 -1.714 1.00 70.19 70 GLY A C 1
ATOM 554 O O . GLY A 1 70 ? 24.363 14.424 -2.536 1.00 70.19 70 GLY A O 1
ATOM 555 N N . GLY A 1 71 ? 22.647 14.777 -1.113 1.00 73.25 71 GLY A N 1
ATOM 556 C CA . GLY A 1 71 ? 21.910 13.553 -1.429 1.00 73.25 71 GLY A CA 1
ATOM 557 C C . GLY A 1 71 ? 21.300 13.581 -2.831 1.00 73.25 71 GLY A C 1
ATOM 558 O O . GLY A 1 71 ? 21.526 12.656 -3.603 1.00 73.25 71 GLY A O 1
ATOM 559 N N . GLU A 1 72 ? 20.614 14.665 -3.193 1.00 76.00 72 GLU A N 1
ATOM 560 C CA . GLU A 1 72 ? 20.009 14.847 -4.524 1.00 76.00 72 GLU A CA 1
ATOM 561 C C . GLU A 1 72 ? 21.069 14.876 -5.633 1.00 76.00 72 GLU A C 1
ATOM 563 O O . GLU A 1 72 ? 20.940 14.169 -6.630 1.00 76.00 72 GLU A O 1
ATOM 568 N N . ILE A 1 73 ? 22.191 15.576 -5.421 1.00 80.00 73 ILE A N 1
ATOM 569 C CA . ILE A 1 73 ? 23.313 15.577 -6.379 1.00 80.00 73 ILE A CA 1
ATOM 570 C C . ILE A 1 73 ? 23.874 14.162 -6.573 1.00 80.00 73 ILE A C 1
ATOM 572 O O . ILE A 1 73 ? 24.227 13.774 -7.686 1.00 80.00 73 ILE A O 1
ATOM 576 N N . SER A 1 74 ? 23.966 13.367 -5.502 1.00 80.31 74 SER A N 1
ATOM 577 C CA . SER A 1 74 ? 24.412 11.976 -5.615 1.00 80.31 74 SER A CA 1
ATOM 578 C C . SER A 1 74 ? 23.433 11.106 -6.408 1.00 80.31 74 SER A C 1
ATOM 580 O O . SER A 1 74 ? 23.882 10.160 -7.054 1.00 80.31 74 SER A O 1
ATOM 582 N N . ILE A 1 75 ? 22.130 11.387 -6.347 1.00 81.25 75 ILE A N 1
ATOM 583 C CA . ILE A 1 75 ? 21.107 10.683 -7.132 1.00 81.25 75 ILE A CA 1
ATOM 584 C C . ILE A 1 75 ? 21.246 11.053 -8.610 1.00 81.25 75 ILE A C 1
ATOM 586 O O . ILE A 1 75 ? 21.337 10.152 -9.443 1.00 81.25 75 ILE A O 1
ATOM 590 N N . PHE A 1 76 ? 21.365 12.345 -8.937 1.00 83.56 76 PHE A N 1
ATOM 591 C CA . PHE A 1 76 ? 21.579 12.785 -10.320 1.00 83.56 76 PHE A CA 1
ATOM 592 C C . PHE A 1 76 ? 22.843 12.181 -10.927 1.00 83.56 76 PHE A C 1
ATOM 594 O O . PHE A 1 76 ? 22.784 11.674 -12.041 1.00 83.56 76 PHE A O 1
ATOM 601 N N . LYS A 1 77 ? 23.958 12.137 -10.185 1.00 85.44 77 LYS A N 1
ATOM 602 C CA . LYS A 1 77 ? 25.197 11.490 -10.652 1.00 85.44 77 LYS A CA 1
ATOM 603 C C . LYS A 1 77 ? 24.986 10.024 -11.015 1.00 85.44 77 LYS A C 1
ATOM 605 O O . LYS A 1 77 ? 25.361 9.611 -12.103 1.00 85.44 77 LYS A O 1
ATOM 610 N N . ARG A 1 78 ? 24.323 9.258 -10.142 1.00 86.19 78 ARG A N 1
ATOM 611 C CA . ARG A 1 78 ? 24.008 7.846 -10.416 1.00 86.19 78 ARG A CA 1
ATOM 612 C C . ARG A 1 78 ? 23.122 7.685 -11.650 1.00 86.19 78 ARG A C 1
ATOM 614 O O . ARG A 1 78 ? 23.356 6.773 -12.436 1.00 86.19 78 ARG A O 1
ATOM 621 N N . HIS A 1 79 ? 22.133 8.562 -11.832 1.00 88.38 79 HIS A N 1
ATOM 622 C CA . HIS A 1 79 ? 21.298 8.552 -13.032 1.00 88.38 79 HIS A CA 1
ATOM 623 C C . HIS A 1 79 ? 22.088 8.906 -14.294 1.00 88.38 79 HIS A C 1
ATOM 625 O O . HIS A 1 79 ? 21.965 8.190 -15.281 1.00 88.38 79 HIS A O 1
ATOM 631 N N . VAL A 1 80 ? 22.927 9.944 -14.274 1.00 91.88 80 VAL A N 1
ATOM 632 C CA . VAL A 1 80 ? 23.789 10.293 -15.416 1.00 91.88 80 VAL A CA 1
ATOM 633 C C . VAL A 1 80 ? 24.721 9.136 -15.766 1.00 91.88 80 VAL A C 1
ATOM 635 O O . VAL A 1 80 ? 24.818 8.776 -16.939 1.00 91.88 80 VAL A O 1
ATOM 638 N N . ASP A 1 81 ? 25.344 8.503 -14.771 1.00 92.12 81 ASP A N 1
ATOM 639 C CA . ASP A 1 81 ? 26.216 7.346 -14.982 1.00 92.12 81 ASP A CA 1
ATOM 640 C C . ASP A 1 81 ? 25.450 6.172 -15.614 1.00 92.12 81 ASP A C 1
ATOM 642 O O . ASP A 1 81 ? 25.928 5.564 -16.574 1.00 92.12 81 ASP A O 1
ATOM 646 N N . LEU A 1 82 ? 24.242 5.865 -15.121 1.00 91.88 82 LEU A N 1
ATOM 647 C CA . LEU A 1 82 ? 23.371 4.829 -15.687 1.00 91.88 82 LEU A CA 1
ATOM 648 C C . LEU A 1 82 ? 22.980 5.139 -17.135 1.00 91.88 82 LEU A C 1
ATOM 650 O O . LEU A 1 82 ? 23.119 4.277 -18.003 1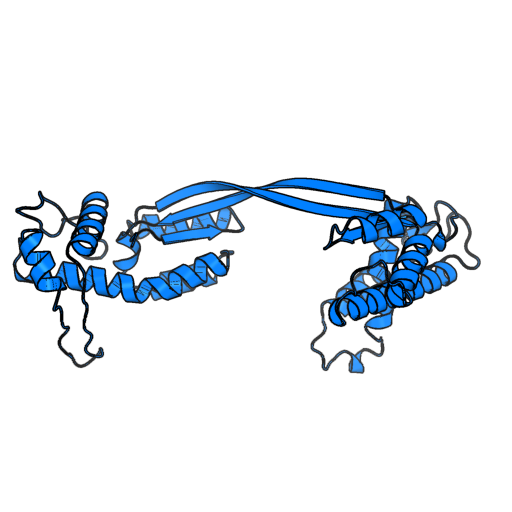.00 91.88 82 LEU A O 1
ATOM 654 N N . LEU A 1 83 ? 22.503 6.352 -17.414 1.00 94.25 83 LEU A N 1
ATOM 655 C CA . LEU A 1 83 ? 22.042 6.745 -18.746 1.00 94.25 83 LEU A CA 1
ATOM 656 C C . LEU A 1 83 ? 23.201 6.817 -19.748 1.00 94.25 83 LEU A C 1
ATOM 658 O O . LEU A 1 83 ? 23.053 6.391 -20.891 1.00 94.25 83 LEU A O 1
ATOM 662 N N . THR A 1 84 ? 24.385 7.246 -19.310 1.00 95.44 84 THR A N 1
ATOM 663 C CA . THR A 1 84 ? 25.598 7.255 -20.140 1.00 95.44 84 THR A CA 1
ATOM 664 C C . THR A 1 84 ? 26.041 5.835 -20.494 1.00 95.44 84 THR A C 1
ATOM 666 O O . THR A 1 84 ? 26.313 5.546 -21.662 1.00 95.44 84 THR A O 1
ATOM 669 N N . ARG A 1 85 ? 26.064 4.911 -19.518 1.00 94.44 85 ARG A N 1
ATOM 670 C CA . ARG A 1 85 ? 26.345 3.484 -19.774 1.00 94.44 85 ARG A CA 1
ATOM 671 C C . ARG A 1 85 ? 25.286 2.851 -20.673 1.00 94.44 85 ARG A C 1
ATOM 673 O O . ARG A 1 85 ? 25.623 2.082 -21.570 1.00 94.44 85 ARG A O 1
ATOM 680 N N . THR A 1 86 ? 24.024 3.219 -20.472 1.00 94.56 86 THR A N 1
ATOM 681 C CA . THR A 1 86 ? 22.897 2.789 -21.304 1.00 94.56 86 THR A CA 1
ATOM 682 C C . THR A 1 86 ? 23.087 3.229 -22.754 1.00 94.56 86 THR A C 1
ATOM 684 O O . THR A 1 86 ? 23.009 2.393 -23.653 1.00 94.56 86 THR A O 1
ATOM 687 N N . ARG A 1 87 ? 23.427 4.503 -22.993 1.00 96.06 87 ARG A N 1
ATOM 688 C CA . ARG A 1 87 ? 23.729 5.027 -24.332 1.00 96.06 87 ARG A CA 1
ATOM 689 C C . ARG A 1 87 ? 24.868 4.256 -24.992 1.00 96.06 87 ARG A C 1
ATOM 691 O O . ARG A 1 87 ? 24.701 3.761 -26.101 1.00 96.06 87 ARG A O 1
ATOM 698 N N . ALA A 1 88 ? 25.983 4.077 -24.285 1.00 95.50 88 ALA A N 1
ATOM 699 C CA . ALA A 1 88 ? 27.130 3.338 -24.807 1.00 95.50 88 ALA A CA 1
ATOM 700 C C . ALA A 1 88 ? 26.771 1.887 -25.180 1.00 95.50 88 ALA A C 1
ATOM 702 O O . ALA A 1 88 ? 27.245 1.364 -26.190 1.00 95.50 88 ALA A O 1
ATOM 703 N N . LYS A 1 89 ? 25.905 1.236 -24.392 1.00 94.12 89 LYS A N 1
ATOM 704 C CA . LYS A 1 89 ? 25.439 -0.120 -24.695 1.00 94.12 89 LYS A CA 1
ATOM 705 C C . LYS A 1 89 ? 24.504 -0.158 -25.904 1.00 94.12 89 LYS A C 1
ATOM 707 O O . LYS A 1 89 ? 24.590 -1.086 -26.702 1.00 94.12 89 LYS A O 1
ATOM 712 N N . LEU A 1 90 ? 23.637 0.838 -26.063 1.00 95.25 90 LEU A N 1
ATOM 713 C CA . LEU A 1 90 ? 22.789 0.983 -27.248 1.00 95.25 90 LEU A CA 1
ATOM 714 C C . LEU A 1 90 ? 23.625 1.202 -28.517 1.00 95.25 90 LEU A C 1
ATOM 716 O O . LEU A 1 90 ? 23.360 0.557 -29.531 1.00 95.25 90 LEU A O 1
ATOM 720 N N . ASP A 1 91 ? 24.673 2.028 -28.443 1.00 95.31 91 ASP A N 1
ATOM 721 C CA . ASP A 1 91 ? 25.628 2.223 -29.541 1.00 95.31 91 ASP A CA 1
ATOM 722 C C . ASP A 1 91 ? 26.309 0.899 -29.932 1.00 95.31 91 ASP A C 1
ATOM 724 O O . ASP A 1 91 ? 26.397 0.562 -31.115 1.00 95.31 91 ASP A O 1
ATOM 728 N N . GLU A 1 92 ? 26.747 0.104 -28.946 1.00 93.88 92 GLU A N 1
ATOM 729 C CA . GLU A 1 92 ? 27.305 -1.238 -29.173 1.00 93.88 92 GLU A CA 1
ATOM 730 C C . GLU A 1 92 ? 26.290 -2.161 -29.862 1.00 93.88 92 GLU A C 1
ATOM 732 O O . GLU A 1 92 ? 26.628 -2.844 -30.829 1.00 93.88 92 GLU A O 1
ATOM 737 N N . LEU A 1 93 ? 25.042 -2.162 -29.385 1.00 92.88 93 LEU A N 1
ATOM 738 C CA . LEU A 1 93 ? 23.971 -3.008 -29.904 1.00 92.88 93 LEU A CA 1
ATOM 739 C C . LEU A 1 93 ? 23.577 -2.649 -31.341 1.00 92.88 93 LEU A C 1
ATOM 741 O O . LEU A 1 93 ? 23.235 -3.549 -32.104 1.00 92.88 93 LEU A O 1
ATOM 745 N N . PHE A 1 94 ? 23.629 -1.372 -31.726 1.00 93.88 94 PHE A N 1
ATOM 746 C CA . PHE A 1 94 ? 23.308 -0.924 -33.088 1.00 93.88 94 PHE A CA 1
ATOM 747 C C . PHE A 1 94 ? 24.488 -1.000 -34.055 1.00 93.88 94 PHE A C 1
ATOM 749 O O . PHE A 1 94 ? 24.285 -1.020 -35.274 1.00 93.88 94 PHE A O 1
ATOM 756 N N . SER A 1 95 ? 25.716 -1.066 -33.543 1.00 94.06 95 SER A N 1
ATOM 757 C CA . SER A 1 95 ? 26.924 -1.078 -34.362 1.00 94.06 95 SER A CA 1
ATOM 758 C C . SER A 1 95 ? 26.927 -2.239 -35.363 1.00 94.06 95 SER A C 1
ATOM 760 O O . SER A 1 95 ? 26.931 -3.418 -35.005 1.00 94.06 95 SER A O 1
ATOM 762 N N . GLY A 1 96 ? 26.917 -1.896 -36.654 1.00 90.19 96 GLY A N 1
ATOM 763 C CA . GLY A 1 96 ? 26.956 -2.863 -37.754 1.00 90.19 96 GLY A CA 1
ATOM 764 C C . GLY A 1 96 ? 25.672 -3.673 -37.964 1.00 90.19 96 GLY A C 1
ATOM 765 O O . GLY A 1 96 ? 25.718 -4.661 -38.694 1.00 90.19 96 GLY A O 1
ATOM 766 N N . LYS A 1 97 ? 24.551 -3.282 -37.343 1.00 93.12 97 LYS A N 1
ATOM 767 C CA . LYS A 1 97 ? 23.252 -3.951 -37.489 1.00 93.12 97 LYS A CA 1
ATOM 768 C C . LYS A 1 97 ? 22.376 -3.291 -38.545 1.00 93.12 97 LYS A C 1
ATOM 770 O O . LYS A 1 97 ? 22.355 -2.067 -38.700 1.00 93.12 97 LYS A O 1
ATOM 775 N N . GLU A 1 98 ? 21.613 -4.111 -39.251 1.00 95.38 98 GLU A N 1
ATOM 776 C CA . GLU A 1 98 ? 20.615 -3.698 -40.230 1.00 95.38 98 GLU A CA 1
ATOM 777 C C . GLU A 1 98 ? 19.190 -3.996 -39.758 1.00 95.38 98 GLU A C 1
ATOM 779 O O . GLU A 1 98 ? 18.949 -4.760 -38.822 1.00 95.38 98 GLU A O 1
ATOM 784 N N . ILE A 1 99 ? 18.216 -3.355 -40.409 1.00 95.94 99 ILE A N 1
ATOM 785 C CA . ILE A 1 99 ? 16.800 -3.634 -40.154 1.00 95.94 99 ILE A CA 1
ATOM 786 C C . ILE A 1 99 ? 16.532 -5.119 -40.437 1.00 95.94 99 ILE A C 1
ATOM 788 O O . ILE A 1 99 ? 16.884 -5.636 -41.496 1.00 95.94 99 ILE A O 1
ATOM 792 N N . GLY A 1 100 ? 15.885 -5.788 -39.486 1.00 93.75 100 GLY A N 1
ATOM 793 C CA . GLY A 1 100 ? 15.611 -7.221 -39.489 1.00 93.75 100 GLY A CA 1
ATOM 794 C C . GLY A 1 100 ? 16.609 -8.053 -38.680 1.00 93.75 100 GLY A C 1
ATOM 795 O O . GLY A 1 100 ? 16.281 -9.191 -38.330 1.00 93.75 100 GLY A O 1
ATOM 796 N N . ASP A 1 101 ? 17.779 -7.513 -38.329 1.00 96.00 101 ASP A N 1
ATOM 797 C CA . ASP A 1 101 ? 18.759 -8.227 -37.508 1.00 96.00 101 ASP A CA 1
ATOM 798 C C . ASP A 1 101 ? 18.276 -8.382 -36.067 1.00 96.00 101 ASP A C 1
ATOM 800 O O . ASP A 1 101 ? 17.647 -7.487 -35.505 1.00 96.00 101 ASP A O 1
ATOM 804 N N . VAL A 1 102 ? 18.615 -9.512 -35.443 1.00 94.69 102 VAL A N 1
ATOM 805 C CA . VAL A 1 102 ? 18.419 -9.702 -34.001 1.00 94.69 102 VAL A CA 1
ATOM 806 C C . VAL A 1 102 ? 19.446 -8.852 -33.244 1.00 94.69 102 VAL A C 1
ATOM 808 O O . VAL A 1 102 ? 20.659 -8.963 -33.481 1.00 94.69 102 VAL A O 1
ATOM 811 N N . ILE A 1 103 ? 18.950 -8.002 -32.342 1.00 94.00 103 ILE A N 1
ATOM 812 C CA . ILE A 1 103 ? 19.755 -7.078 -31.533 1.00 94.00 103 ILE A CA 1
ATOM 813 C C . ILE A 1 103 ? 20.024 -7.669 -30.147 1.00 94.00 103 ILE A C 1
ATOM 815 O O . ILE A 1 103 ? 21.157 -7.641 -29.678 1.00 94.00 103 ILE A O 1
ATOM 819 N N . TYR A 1 104 ? 19.006 -8.252 -29.510 1.00 92.44 104 TYR A N 1
ATOM 820 C CA . TYR A 1 104 ? 19.119 -8.931 -28.216 1.00 92.44 104 TYR A CA 1
ATOM 821 C C . TYR A 1 104 ? 17.969 -9.931 -28.020 1.00 92.44 104 TYR A C 1
ATOM 823 O O . TYR A 1 104 ? 17.046 -10.006 -28.833 1.00 92.44 104 TYR A O 1
ATOM 831 N N . THR A 1 105 ? 18.020 -10.731 -26.953 1.00 91.50 105 THR A N 1
ATOM 832 C CA . THR A 1 105 ? 17.021 -11.780 -26.682 1.00 91.50 105 THR A CA 1
ATOM 833 C C . THR A 1 105 ? 16.286 -11.538 -25.369 1.00 91.50 105 THR A C 1
ATOM 835 O O . THR A 1 105 ? 16.819 -10.895 -24.463 1.00 91.50 105 THR A O 1
ATOM 838 N N . LEU A 1 106 ? 15.084 -12.108 -25.239 1.00 86.75 106 LEU A N 1
ATOM 839 C CA . LEU A 1 106 ? 14.337 -12.098 -23.981 1.00 86.75 106 LEU A CA 1
ATOM 840 C C . LEU A 1 106 ? 15.140 -12.746 -22.843 1.00 86.75 106 LEU A C 1
ATOM 842 O O . LEU A 1 106 ? 15.148 -12.231 -21.731 1.00 86.75 106 LEU A O 1
ATOM 846 N N . GLU A 1 107 ? 15.864 -13.831 -23.131 1.00 88.06 107 GLU A N 1
ATOM 847 C CA . GLU A 1 107 ? 16.722 -14.509 -22.155 1.00 88.06 107 GLU A CA 1
ATOM 848 C C . GLU A 1 107 ? 17.827 -13.581 -21.629 1.00 88.06 107 GLU A C 1
ATOM 850 O O . GLU A 1 107 ? 18.116 -13.589 -20.434 1.00 88.06 107 GLU A O 1
ATOM 855 N N . THR A 1 108 ? 18.417 -12.749 -22.495 1.00 86.75 108 THR A N 1
ATOM 856 C CA . THR A 1 108 ? 19.417 -11.745 -22.101 1.00 86.75 108 THR A CA 1
ATOM 857 C C . THR A 1 108 ? 18.836 -10.755 -21.093 1.00 86.75 108 THR A C 1
ATOM 859 O O . THR A 1 108 ? 19.420 -10.557 -20.029 1.00 86.75 108 THR A O 1
ATOM 862 N N . VAL A 1 109 ? 17.666 -10.184 -21.394 1.00 85.94 109 VAL A N 1
ATOM 863 C CA . VAL A 1 109 ? 17.002 -9.200 -20.524 1.00 85.94 109 VAL A CA 1
ATOM 864 C C . VAL A 1 109 ? 16.559 -9.846 -19.211 1.00 85.94 109 VAL A C 1
ATOM 866 O O . VAL A 1 109 ? 16.812 -9.307 -18.138 1.00 85.94 109 VAL A O 1
ATOM 869 N N . GLN A 1 110 ? 15.962 -11.039 -19.267 1.00 84.81 110 GLN A N 1
ATOM 870 C CA . GLN A 1 110 ? 15.525 -11.769 -18.076 1.00 84.81 110 GLN A CA 1
ATOM 871 C C . GLN A 1 110 ? 16.692 -12.131 -17.159 1.00 84.81 110 GLN A C 1
ATOM 873 O O . GLN A 1 110 ? 16.585 -11.948 -15.951 1.00 84.81 110 GLN A O 1
ATOM 878 N N . LYS A 1 111 ? 17.815 -12.613 -17.707 1.00 84.31 111 LYS A N 1
ATOM 879 C CA . LYS A 1 111 ? 19.020 -12.900 -16.915 1.00 84.31 111 LYS A CA 1
ATOM 880 C C . LYS A 1 111 ? 19.558 -11.645 -16.235 1.00 84.31 111 LYS A C 1
ATOM 882 O O . LYS A 1 111 ? 19.879 -11.704 -15.050 1.00 84.31 111 LYS A O 1
ATOM 887 N N . ALA A 1 112 ? 19.601 -10.522 -16.951 1.00 82.69 112 ALA A N 1
ATOM 888 C CA . ALA A 1 112 ? 20.020 -9.247 -16.383 1.00 82.69 112 ALA A CA 1
ATOM 889 C C . ALA A 1 112 ? 19.091 -8.805 -15.240 1.00 82.69 112 ALA A C 1
ATOM 891 O O . ALA A 1 112 ? 19.569 -8.551 -14.137 1.00 82.69 112 ALA A O 1
ATOM 892 N N . ILE A 1 113 ? 17.769 -8.814 -15.445 1.00 79.00 113 ILE A N 1
ATOM 893 C CA . ILE A 1 113 ? 16.790 -8.441 -14.410 1.00 79.00 113 ILE A CA 1
ATOM 894 C C . ILE A 1 113 ? 16.875 -9.378 -13.199 1.00 79.00 113 ILE A C 1
ATOM 896 O O . ILE A 1 113 ? 16.935 -8.910 -12.064 1.00 79.00 113 ILE A O 1
ATOM 900 N N . LEU A 1 114 ? 16.935 -10.696 -13.413 1.00 79.44 114 LEU A N 1
ATOM 901 C CA . LEU A 1 114 ? 17.061 -11.665 -12.322 1.00 79.44 114 LEU A CA 1
ATOM 902 C C . LEU A 1 114 ? 18.335 -11.431 -11.510 1.00 79.44 114 LEU A C 1
ATOM 904 O O . LEU A 1 114 ? 18.268 -11.459 -10.287 1.00 79.44 114 LEU A O 1
ATOM 908 N N . SER A 1 115 ? 19.460 -11.125 -12.164 1.00 77.81 115 SER A N 1
ATOM 909 C CA . SER A 1 115 ? 20.711 -10.825 -11.461 1.00 77.81 115 SER A CA 1
ATOM 910 C C . SER A 1 115 ? 20.609 -9.607 -10.536 1.00 77.81 115 SER A C 1
ATOM 912 O O . SER A 1 115 ? 21.283 -9.579 -9.512 1.00 77.81 115 SER A O 1
ATOM 914 N N . LEU A 1 116 ? 19.748 -8.632 -10.854 1.00 75.06 116 LEU A N 1
ATOM 915 C CA . LEU A 1 116 ? 19.492 -7.465 -10.003 1.00 75.06 116 LEU A CA 1
ATOM 916 C C . LEU A 1 116 ? 18.598 -7.817 -8.804 1.00 75.06 116 LEU A C 1
ATOM 918 O O . LEU A 1 116 ? 18.765 -7.250 -7.727 1.00 75.06 116 LEU A O 1
ATOM 922 N N . LEU A 1 117 ? 17.671 -8.765 -8.978 1.00 70.81 117 LEU A N 1
ATOM 923 C CA . LEU A 1 117 ? 16.744 -9.217 -7.934 1.00 70.81 117 LEU A CA 1
ATOM 924 C C . LEU A 1 117 ? 17.382 -10.219 -6.955 1.00 70.81 117 LEU A C 1
ATOM 926 O O . LEU A 1 117 ? 16.990 -10.275 -5.792 1.00 70.81 117 LEU A O 1
ATOM 930 N N . THR A 1 118 ? 18.357 -11.019 -7.396 1.00 64.06 118 THR A N 1
ATOM 931 C CA . THR A 1 118 ? 18.947 -12.119 -6.609 1.00 64.06 118 THR A CA 1
ATOM 932 C C . THR A 1 118 ? 20.190 -11.728 -5.805 1.00 64.06 118 THR A C 1
ATOM 934 O O . THR A 1 118 ? 21.035 -12.583 -5.564 1.00 64.06 118 THR A O 1
ATOM 937 N N . LEU A 1 119 ? 20.354 -10.469 -5.389 1.00 54.88 119 LEU A N 1
ATOM 938 C CA . LEU A 1 119 ? 21.546 -10.033 -4.647 1.00 54.88 119 LEU A CA 1
ATOM 939 C C . LEU A 1 119 ? 21.355 -10.084 -3.116 1.00 54.88 119 LEU A C 1
ATOM 941 O O . LEU A 1 119 ? 20.905 -9.103 -2.525 1.00 54.88 119 LEU A O 1
ATOM 945 N N . PRO A 1 120 ? 21.838 -11.124 -2.405 1.00 51.00 120 PRO A N 1
ATOM 946 C CA . PRO A 1 120 ? 22.574 -10.899 -1.172 1.00 51.00 120 PRO A CA 1
ATOM 947 C C . PRO A 1 120 ? 23.921 -10.260 -1.540 1.00 51.00 120 PRO A C 1
ATOM 949 O O . PRO A 1 120 ? 24.647 -10.779 -2.386 1.00 51.00 120 PRO A O 1
ATOM 952 N N . GLN A 1 121 ? 24.300 -9.169 -0.867 1.00 51.06 121 GLN A N 1
ATOM 953 C CA . GLN A 1 121 ? 25.553 -8.409 -1.068 1.00 51.06 121 GLN A CA 1
ATOM 954 C C . GLN A 1 121 ? 26.857 -9.239 -1.148 1.00 51.06 121 GLN A C 1
ATOM 956 O O . GLN A 1 121 ? 27.888 -8.697 -1.530 1.00 51.06 121 GLN A O 1
ATOM 961 N N . LYS A 1 122 ? 26.846 -10.526 -0.777 1.00 46.72 122 LYS A N 1
ATOM 962 C CA . LYS A 1 122 ? 28.009 -11.425 -0.802 1.00 46.72 122 LYS A CA 1
ATOM 963 C C . LYS A 1 122 ? 28.161 -12.269 -2.072 1.00 46.72 122 LYS A C 1
ATOM 965 O O . LYS A 1 122 ? 29.273 -12.710 -2.331 1.00 46.72 122 LYS A O 1
ATOM 970 N N . ASP A 1 123 ? 27.107 -12.468 -2.863 1.00 45.12 123 ASP A N 1
ATOM 971 C CA . ASP A 1 123 ? 27.157 -13.358 -4.040 1.00 45.12 123 ASP A CA 1
ATOM 972 C C . ASP A 1 123 ? 27.399 -12.607 -5.363 1.00 45.12 123 ASP A C 1
ATOM 974 O O . ASP A 1 123 ? 27.686 -13.228 -6.386 1.00 45.12 123 ASP A O 1
ATOM 978 N N . ALA A 1 124 ? 27.378 -11.268 -5.342 1.00 42.62 124 ALA A N 1
ATOM 979 C CA . ALA A 1 124 ? 27.734 -10.422 -6.487 1.00 42.62 124 ALA A CA 1
ATOM 980 C C . ALA A 1 124 ? 29.168 -10.683 -6.990 1.00 42.62 124 ALA A C 1
ATOM 982 O O . ALA A 1 124 ? 29.433 -10.645 -8.187 1.00 42.62 124 ALA A O 1
ATOM 983 N N . GLU A 1 125 ? 30.095 -11.005 -6.080 1.00 42.38 125 GLU A N 1
ATOM 984 C CA . GLU A 1 125 ? 31.480 -11.361 -6.418 1.00 42.38 125 GLU A CA 1
ATOM 985 C C . GLU A 1 125 ? 31.592 -12.754 -7.069 1.00 42.38 125 GLU A C 1
ATOM 987 O O . GLU A 1 125 ? 32.554 -13.021 -7.788 1.00 42.38 125 GLU A O 1
ATOM 992 N N . ALA A 1 126 ? 30.616 -13.645 -6.849 1.00 43.88 126 ALA A N 1
ATOM 993 C CA . ALA A 1 126 ? 30.650 -15.031 -7.322 1.00 43.88 126 ALA A CA 1
ATOM 994 C C . ALA A 1 126 ? 30.123 -15.208 -8.758 1.00 43.88 126 ALA A C 1
ATOM 996 O O . ALA A 1 126 ? 30.462 -16.196 -9.410 1.00 43.88 126 ALA A O 1
ATOM 997 N N . LEU A 1 127 ? 29.319 -14.263 -9.260 1.00 44.03 127 LEU A N 1
ATOM 998 C CA . LEU A 1 127 ? 28.729 -14.321 -10.603 1.00 44.03 127 LEU A CA 1
ATOM 999 C C . LEU A 1 127 ? 29.605 -13.696 -11.697 1.00 44.03 127 LEU A C 1
ATOM 1001 O O . LEU A 1 127 ? 29.312 -13.885 -12.871 1.00 44.03 127 LEU A O 1
ATOM 1005 N N . GLY A 1 128 ? 30.681 -12.982 -11.350 1.00 43.56 128 GLY A N 1
ATOM 1006 C CA . GLY A 1 128 ? 31.588 -12.361 -12.327 1.00 43.56 128 GLY A CA 1
ATOM 1007 C C . GLY A 1 128 ? 30.989 -11.197 -13.132 1.00 43.56 128 GLY A C 1
ATOM 1008 O O . GLY A 1 128 ? 31.740 -10.483 -13.793 1.00 43.56 128 GLY A O 1
ATOM 1009 N N . ASP A 1 129 ? 29.681 -10.965 -13.025 1.00 45.41 129 ASP A N 1
ATOM 1010 C CA . ASP A 1 129 ? 28.969 -9.848 -13.631 1.00 45.41 129 ASP A CA 1
ATOM 1011 C C . ASP A 1 129 ? 28.720 -8.776 -12.566 1.00 45.41 129 ASP A C 1
ATOM 1013 O O . ASP A 1 129 ? 27.963 -8.970 -11.613 1.00 45.41 129 ASP A O 1
ATOM 1017 N N . LEU A 1 130 ? 29.388 -7.631 -12.713 1.00 51.75 130 LEU A N 1
ATOM 1018 C CA . LEU A 1 130 ? 29.134 -6.459 -11.879 1.00 51.75 130 LEU A CA 1
ATOM 1019 C C . LEU A 1 130 ? 27.652 -6.053 -12.042 1.00 51.75 130 LEU A C 1
ATOM 1021 O O . LEU A 1 130 ? 27.204 -5.924 -13.182 1.00 51.75 130 LEU A O 1
ATOM 1025 N N . PRO A 1 131 ? 26.889 -5.795 -10.959 1.00 51.28 131 PRO A N 1
ATOM 1026 C CA . PRO A 1 131 ? 25.501 -5.308 -11.034 1.00 51.28 131 PRO A CA 1
ATOM 1027 C C . PRO A 1 131 ? 25.329 -4.080 -11.950 1.00 51.28 131 PRO A C 1
ATOM 1029 O O . PRO A 1 131 ? 24.308 -3.923 -12.615 1.00 51.28 131 PRO A O 1
ATOM 1032 N N . GLU A 1 132 ? 26.385 -3.269 -12.052 1.00 53.75 132 GLU A N 1
ATOM 1033 C CA . GLU A 1 132 ? 26.540 -2.108 -12.939 1.00 53.75 132 GLU A CA 1
ATOM 1034 C C . GLU A 1 132 ? 26.641 -2.458 -14.441 1.00 53.75 132 GLU A C 1
ATOM 1036 O O . GLU A 1 132 ? 26.811 -1.578 -15.276 1.00 53.75 132 GLU A O 1
ATOM 1041 N N . MET A 1 133 ? 26.606 -3.730 -14.834 1.00 61.62 133 MET A N 1
ATOM 1042 C CA . MET A 1 133 ? 26.524 -4.140 -16.246 1.00 61.62 133 MET A CA 1
ATOM 1043 C C . MET A 1 133 ? 25.112 -4.589 -16.631 1.00 61.62 133 MET A C 1
ATOM 1045 O O . MET A 1 133 ? 24.805 -4.681 -17.819 1.00 61.62 133 MET A O 1
ATOM 1049 N N . ASN A 1 134 ? 24.251 -4.843 -15.639 1.00 76.69 134 ASN A N 1
ATOM 1050 C CA . ASN A 1 134 ? 22.929 -5.425 -15.848 1.00 76.69 134 ASN A CA 1
ATOM 1051 C C . ASN A 1 134 ? 21.781 -4.431 -15.636 1.00 76.69 134 ASN A C 1
ATOM 1053 O O . ASN A 1 134 ? 20.722 -4.594 -16.239 1.00 76.69 134 ASN A O 1
ATOM 1057 N N . ASP A 1 135 ? 22.000 -3.374 -14.853 1.00 84.25 135 ASP A N 1
ATOM 1058 C CA . ASP A 1 135 ? 21.041 -2.283 -14.636 1.00 84.25 135 ASP A CA 1
ATOM 1059 C C . ASP A 1 135 ? 20.679 -1.520 -15.923 1.00 84.25 135 ASP A C 1
ATOM 1061 O O . ASP A 1 135 ? 19.536 -1.090 -16.063 1.00 84.25 135 ASP A O 1
ATOM 1065 N N . VAL A 1 136 ? 21.590 -1.432 -16.900 1.00 90.38 136 VAL A N 1
ATOM 1066 C CA . VAL A 1 136 ? 21.339 -0.805 -18.214 1.00 90.38 136 VAL A CA 1
ATOM 1067 C C . VAL A 1 136 ? 20.254 -1.511 -19.031 1.00 90.38 136 VAL A C 1
ATOM 1069 O O . VAL A 1 136 ? 19.632 -0.886 -19.883 1.00 90.38 136 VAL A O 1
ATOM 1072 N N . TRP A 1 137 ? 19.988 -2.801 -18.796 1.00 91.00 137 TRP A N 1
ATOM 1073 C CA . TRP A 1 137 ? 19.008 -3.541 -19.600 1.00 91.00 137 TRP A CA 1
ATOM 1074 C C . TRP A 1 137 ? 17.565 -3.115 -19.337 1.00 91.00 137 TRP A C 1
ATOM 1076 O O . TRP A 1 137 ? 16.740 -3.245 -20.237 1.00 91.00 137 TRP A O 1
ATOM 1086 N N . ILE A 1 138 ? 17.265 -2.574 -18.151 1.00 89.31 138 ILE A N 1
ATOM 1087 C CA . ILE A 1 138 ? 15.934 -2.041 -17.834 1.00 89.31 138 ILE A CA 1
ATOM 1088 C C . ILE A 1 138 ? 15.598 -0.842 -18.741 1.00 89.31 138 ILE A C 1
ATOM 1090 O O . ILE A 1 138 ? 14.631 -0.938 -19.498 1.00 89.31 138 ILE A O 1
ATOM 1094 N N . PRO A 1 139 ? 16.380 0.258 -18.747 1.00 92.00 139 PRO A N 1
ATOM 1095 C CA . PRO A 1 139 ? 16.091 1.394 -19.613 1.00 92.00 139 PRO A CA 1
ATOM 1096 C C . PRO A 1 139 ? 16.248 1.055 -21.104 1.00 92.00 139 PRO A C 1
ATOM 1098 O O . PRO A 1 139 ? 15.496 1.597 -21.909 1.00 92.00 139 PRO A O 1
ATOM 1101 N N . ILE A 1 140 ? 17.144 0.132 -21.496 1.00 94.31 140 ILE A N 1
ATOM 1102 C CA . ILE A 1 140 ? 17.230 -0.349 -22.892 1.00 94.31 140 ILE A CA 1
ATOM 1103 C C . ILE A 1 140 ? 15.915 -0.988 -23.328 1.00 94.31 140 ILE A C 1
ATOM 1105 O O . ILE A 1 140 ? 15.386 -0.621 -24.372 1.00 94.31 140 ILE A O 1
ATOM 1109 N N . GLU A 1 141 ? 15.391 -1.937 -22.550 1.00 92.88 141 GLU A N 1
ATOM 1110 C CA . GLU A 1 141 ? 14.173 -2.664 -22.912 1.00 92.88 141 GLU A CA 1
ATOM 1111 C C . GLU A 1 141 ? 12.973 -1.719 -23.032 1.00 92.88 141 GLU A C 1
ATOM 1113 O O . GLU A 1 141 ? 12.221 -1.806 -24.004 1.00 92.88 141 GLU A O 1
ATOM 1118 N N . VAL A 1 142 ? 12.831 -0.789 -22.082 1.00 92.75 142 VAL A N 1
ATOM 1119 C CA . VAL A 1 142 ? 11.781 0.239 -22.096 1.00 92.75 142 VAL A CA 1
ATOM 1120 C C . VAL A 1 142 ? 11.922 1.127 -23.334 1.00 92.75 142 VAL A C 1
ATOM 1122 O O . VAL A 1 142 ? 11.001 1.196 -24.143 1.00 92.75 142 VAL A O 1
ATOM 1125 N N . MET A 1 143 ? 13.095 1.731 -23.561 1.00 95.62 143 MET A N 1
ATOM 1126 C CA . MET A 1 143 ? 13.299 2.629 -24.704 1.00 95.62 143 MET A CA 1
ATOM 1127 C C . MET A 1 143 ? 13.107 1.924 -26.049 1.00 95.62 143 MET A C 1
ATOM 1129 O O . MET A 1 143 ? 12.476 2.482 -26.943 1.00 95.62 143 MET A O 1
ATOM 1133 N N . MET A 1 144 ? 13.628 0.708 -26.217 1.00 94.69 144 MET A N 1
ATOM 1134 C CA . MET A 1 144 ? 13.518 -0.030 -27.479 1.00 94.69 144 MET A CA 1
ATOM 1135 C C . MET A 1 144 ? 12.066 -0.352 -27.841 1.00 94.69 144 MET A C 1
ATOM 1137 O O . MET A 1 144 ? 11.717 -0.317 -29.024 1.00 94.69 144 MET A O 1
ATOM 1141 N N . LYS A 1 145 ? 11.232 -0.656 -26.841 1.00 93.62 145 LYS A N 1
ATOM 1142 C CA . LYS A 1 145 ? 9.809 -0.965 -27.019 1.00 93.62 145 LYS A CA 1
ATOM 1143 C C . LYS A 1 145 ? 8.962 0.286 -27.186 1.00 93.62 145 LYS A C 1
ATOM 1145 O O . LYS A 1 145 ? 8.248 0.385 -28.176 1.00 93.62 145 LYS A O 1
ATOM 1150 N N . ASP A 1 146 ? 9.088 1.248 -26.279 1.00 94.50 146 ASP A N 1
ATOM 1151 C CA . ASP A 1 146 ? 8.254 2.457 -26.272 1.00 94.50 146 ASP A CA 1
ATOM 1152 C C . ASP A 1 146 ? 8.516 3.341 -27.491 1.00 94.50 146 ASP A C 1
ATOM 1154 O O . ASP A 1 146 ? 7.630 4.049 -27.967 1.00 94.50 146 ASP A O 1
ATOM 1158 N N . ASN A 1 147 ? 9.732 3.272 -28.038 1.00 96.12 147 ASN A N 1
ATOM 1159 C CA . ASN A 1 147 ? 10.066 3.942 -29.282 1.00 96.12 147 ASN A CA 1
ATOM 1160 C C . ASN A 1 147 ? 9.840 3.055 -30.512 1.00 96.12 147 ASN A C 1
ATOM 1162 O O . ASN A 1 147 ? 10.301 3.462 -31.566 1.00 96.12 147 ASN A O 1
ATOM 1166 N N . ASP A 1 148 ? 9.201 1.882 -30.460 1.00 96.19 148 ASP A N 1
ATOM 1167 C CA . ASP A 1 148 ? 8.990 0.981 -31.616 1.00 96.19 148 ASP A CA 1
ATOM 1168 C C . ASP A 1 148 ? 10.276 0.675 -32.420 1.00 96.19 148 ASP A C 1
ATOM 1170 O O . ASP A 1 148 ? 10.292 0.671 -33.658 1.00 96.19 148 ASP A O 1
ATOM 1174 N N . VAL A 1 149 ? 11.412 0.521 -31.739 1.00 96.62 149 VAL A N 1
ATOM 1175 C CA . VAL A 1 149 ? 12.710 0.279 -32.392 1.00 96.62 149 VAL A CA 1
ATOM 1176 C C . VAL A 1 149 ? 12.933 -1.191 -32.670 1.00 96.62 149 VAL A C 1
ATOM 1178 O O . VAL A 1 149 ? 13.584 -1.543 -33.659 1.00 96.62 149 VAL A O 1
ATOM 1181 N N . VAL A 1 150 ? 12.350 -2.048 -31.840 1.00 95.75 150 VAL A N 1
ATOM 1182 C CA . VAL A 1 150 ? 12.420 -3.493 -31.995 1.00 95.75 150 VAL A CA 1
ATOM 1183 C C . VAL A 1 150 ? 11.041 -4.125 -32.086 1.00 95.75 150 VAL A C 1
ATOM 1185 O O . VAL A 1 150 ? 10.070 -3.632 -31.521 1.00 95.75 150 VAL A O 1
ATOM 1188 N N . VAL A 1 151 ? 10.984 -5.273 -32.753 1.00 95.00 151 VAL A N 1
ATOM 1189 C CA . VAL A 1 151 ? 9.816 -6.155 -32.780 1.00 95.00 151 VAL A CA 1
ATOM 1190 C C . VAL A 1 151 ? 10.198 -7.529 -32.246 1.00 95.00 151 VAL A C 1
ATOM 1192 O O . VAL A 1 151 ? 11.277 -8.053 -32.544 1.00 95.00 151 VAL A O 1
ATOM 1195 N N . GLU A 1 152 ? 9.321 -8.124 -31.444 1.00 93.75 152 GLU A N 1
ATOM 1196 C CA . GLU A 1 152 ? 9.528 -9.468 -30.913 1.00 93.75 152 GLU A CA 1
ATOM 1197 C C . GLU A 1 152 ? 9.443 -10.522 -32.029 1.00 93.75 152 GLU A C 1
ATOM 1199 O O . GLU A 1 152 ? 8.580 -10.479 -32.909 1.00 93.75 152 GLU A O 1
ATOM 1204 N N . SER A 1 153 ? 10.355 -11.492 -31.996 1.00 92.69 153 SER A N 1
ATOM 1205 C CA . SER A 1 153 ? 10.368 -12.648 -32.889 1.00 92.69 153 SER A CA 1
ATOM 1206 C C . SER A 1 153 ? 10.795 -13.909 -32.126 1.00 92.69 153 SER A C 1
ATOM 1208 O O . SER A 1 153 ? 11.385 -13.793 -31.051 1.00 92.69 153 SER A O 1
ATOM 1210 N N . PRO A 1 154 ? 10.583 -15.122 -32.675 1.00 91.31 154 PRO A N 1
ATOM 1211 C CA . PRO A 1 154 ? 10.995 -16.365 -32.011 1.00 91.31 154 PRO A CA 1
ATOM 1212 C C . PRO A 1 154 ? 12.495 -16.453 -31.687 1.00 91.31 154 PRO A C 1
ATOM 1214 O O . PRO A 1 154 ? 12.887 -17.201 -30.799 1.00 91.31 154 PRO A O 1
ATOM 1217 N N . GLU A 1 155 ? 13.334 -15.709 -32.412 1.00 88.06 155 GLU A N 1
ATOM 1218 C CA . GLU A 1 155 ? 14.793 -15.673 -32.227 1.00 88.06 155 GLU A CA 1
ATOM 1219 C C . GLU A 1 155 ? 15.251 -14.545 -31.283 1.00 88.06 155 GLU A C 1
ATOM 1221 O O . GLU A 1 155 ? 16.440 -14.431 -30.993 1.00 88.06 155 GLU A O 1
ATOM 1226 N N . GLY A 1 156 ? 14.327 -13.705 -30.805 1.00 91.88 156 GLY A N 1
ATOM 1227 C CA . GLY A 1 156 ? 14.607 -12.512 -30.008 1.00 91.88 156 GLY A CA 1
ATOM 1228 C C . GLY A 1 156 ? 14.061 -11.235 -30.646 1.00 91.88 156 GLY A C 1
ATOM 1229 O O . GLY A 1 156 ? 13.231 -11.275 -31.557 1.00 91.88 156 GLY A O 1
ATOM 1230 N N . TYR A 1 157 ? 14.539 -10.093 -30.168 1.00 95.25 157 TYR A N 1
ATOM 1231 C CA . TYR A 1 157 ? 14.103 -8.776 -30.616 1.00 95.25 157 TYR A CA 1
ATOM 1232 C C . TYR A 1 157 ? 14.872 -8.345 -31.859 1.00 95.25 157 TYR A C 1
ATOM 1234 O O . TYR A 1 157 ? 16.106 -8.267 -31.856 1.00 95.25 157 TYR A O 1
ATOM 1242 N N . ARG A 1 158 ? 14.133 -8.079 -32.938 1.00 95.94 158 ARG A N 1
ATOM 1243 C CA . ARG A 1 158 ? 14.689 -7.658 -34.225 1.00 95.94 158 ARG A CA 1
ATOM 1244 C C . ARG A 1 158 ? 14.571 -6.163 -34.410 1.00 95.94 158 ARG A C 1
ATOM 1246 O O . ARG A 1 158 ? 13.528 -5.596 -34.104 1.00 95.94 158 ARG A O 1
ATOM 1253 N N . LEU A 1 159 ? 15.603 -5.552 -34.981 1.00 96.50 159 LEU A N 1
ATOM 1254 C CA . LEU A 1 159 ? 15.596 -4.134 -35.312 1.00 96.50 159 LEU A CA 1
ATOM 1255 C C . LEU A 1 159 ? 14.531 -3.845 -36.371 1.00 96.50 159 LEU A C 1
ATOM 1257 O O . LEU A 1 159 ? 14.591 -4.374 -37.479 1.00 96.50 159 LEU A O 1
ATOM 1261 N N . GLN A 1 160 ? 13.570 -2.991 -36.050 1.00 96.19 160 GLN A N 1
ATOM 1262 C CA . GLN A 1 160 ? 12.513 -2.572 -36.966 1.00 96.19 160 GLN A CA 1
ATOM 1263 C C . GLN A 1 160 ? 12.840 -1.235 -37.637 1.00 96.19 160 GLN A C 1
ATOM 1265 O O . GLN A 1 160 ? 12.482 -1.019 -38.797 1.00 96.19 160 GLN A O 1
ATOM 1270 N N . LYS A 1 161 ? 13.550 -0.347 -36.937 1.00 94.94 161 LYS A N 1
ATOM 1271 C CA . LYS A 1 161 ? 13.995 0.945 -37.468 1.00 94.94 161 LYS A CA 1
ATOM 1272 C C . LYS A 1 161 ? 15.341 1.353 -36.885 1.00 94.94 161 LYS A C 1
ATOM 1274 O O . LYS A 1 161 ? 15.719 0.907 -35.811 1.00 94.94 161 LYS A O 1
ATOM 1279 N N . LYS A 1 162 ? 16.051 2.220 -37.606 1.00 92.94 162 LYS A N 1
ATOM 1280 C CA . LYS A 1 162 ? 17.296 2.841 -37.144 1.00 92.94 162 LYS A CA 1
ATOM 1281 C C . LYS A 1 162 ? 16.994 4.220 -36.574 1.00 92.94 162 LYS A C 1
ATOM 1283 O O . LYS A 1 162 ? 16.312 5.009 -37.224 1.00 92.94 162 LYS A O 1
ATOM 1288 N N . ILE A 1 163 ? 17.513 4.482 -35.387 1.00 94.25 163 ILE A N 1
ATOM 1289 C CA . ILE A 1 163 ? 17.442 5.763 -34.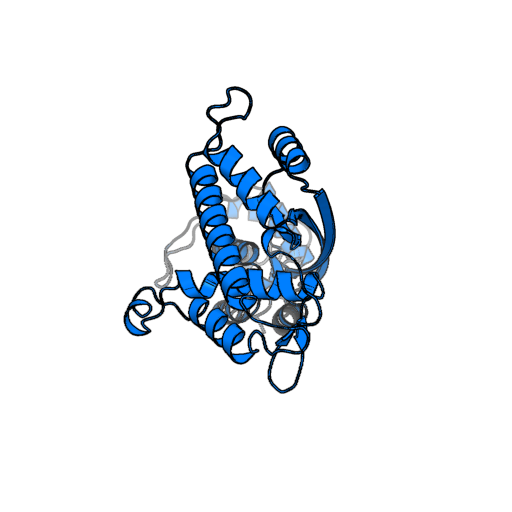688 1.00 94.25 163 ILE A CA 1
ATOM 1290 C C . ILE A 1 163 ? 18.768 5.965 -33.956 1.00 94.25 163 ILE A C 1
ATOM 1292 O O . ILE A 1 163 ? 19.400 4.978 -33.568 1.00 94.25 163 ILE A O 1
ATOM 1296 N N . ASP A 1 164 ? 19.215 7.210 -33.813 1.00 95.44 164 ASP A N 1
ATOM 1297 C CA . ASP A 1 164 ? 20.366 7.496 -32.959 1.00 95.44 164 ASP A CA 1
ATOM 1298 C C . ASP A 1 164 ? 20.002 7.164 -31.502 1.00 95.44 164 ASP A C 1
ATOM 1300 O O . ASP A 1 164 ? 18.946 7.598 -31.034 1.00 95.44 164 ASP A O 1
ATOM 1304 N N . PRO A 1 165 ? 20.830 6.410 -30.759 1.00 95.19 165 PRO A N 1
ATOM 1305 C CA . PRO A 1 165 ? 20.531 6.094 -29.367 1.00 95.19 165 PRO A CA 1
ATOM 1306 C C . PRO A 1 165 ? 20.282 7.313 -28.475 1.00 95.19 165 PRO A C 1
ATOM 1308 O O . PRO A 1 165 ? 19.499 7.220 -27.536 1.00 95.19 165 PRO A O 1
ATOM 1311 N N . GLY A 1 166 ? 20.913 8.455 -28.762 1.00 95.44 166 GLY A N 1
ATOM 1312 C CA . GLY A 1 166 ? 20.691 9.701 -28.033 1.00 95.44 166 GLY A CA 1
ATOM 1313 C C . GLY A 1 166 ? 19.309 10.316 -28.271 1.00 95.44 166 GLY A C 1
ATOM 1314 O O . GLY A 1 166 ? 18.827 11.036 -27.401 1.00 95.44 166 GLY A O 1
ATOM 1315 N N . GLU A 1 167 ? 18.662 10.011 -29.399 1.00 96.69 167 GLU A N 1
ATOM 1316 C CA . GLU A 1 167 ? 17.325 10.502 -29.767 1.00 96.69 167 GLU A CA 1
ATOM 1317 C C . GLU A 1 167 ? 16.181 9.639 -29.212 1.00 96.69 167 GLU A C 1
ATOM 1319 O O . GLU A 1 167 ? 15.019 10.038 -29.297 1.00 96.69 167 GLU A O 1
ATOM 1324 N N . LEU A 1 168 ? 16.480 8.468 -28.636 1.00 97.06 168 LEU A N 1
ATOM 1325 C CA . LEU A 1 168 ? 15.475 7.614 -28.004 1.00 97.06 168 LEU A CA 1
ATOM 1326 C C . LEU A 1 168 ? 14.793 8.354 -26.859 1.00 97.06 168 LEU A C 1
ATOM 1328 O O . LEU A 1 168 ? 15.462 8.853 -25.956 1.00 97.06 168 LEU A O 1
ATOM 1332 N N . LEU A 1 169 ? 13.463 8.397 -26.876 1.00 96.50 169 LEU A N 1
ATOM 1333 C CA . LEU A 1 169 ? 12.703 8.963 -25.773 1.00 96.50 169 LEU A CA 1
ATOM 1334 C C . LEU A 1 169 ? 12.713 7.994 -24.598 1.00 96.50 169 LEU A C 1
ATOM 1336 O O . LEU A 1 169 ? 12.459 6.800 -24.755 1.00 96.50 169 LEU A O 1
ATOM 1340 N N . TYR A 1 170 ? 12.980 8.522 -23.417 1.00 94.50 170 TYR A N 1
ATOM 1341 C CA . TYR A 1 170 ? 12.897 7.791 -22.171 1.00 94.50 170 TYR A CA 1
ATOM 1342 C C . TYR A 1 170 ? 11.862 8.460 -21.277 1.00 94.50 170 TYR A C 1
ATOM 1344 O O . TYR A 1 170 ? 11.772 9.688 -21.220 1.00 94.50 170 TYR A O 1
ATOM 1352 N N . GLN A 1 171 ? 11.065 7.649 -20.597 1.00 91.75 171 GLN A N 1
ATOM 1353 C CA . GLN A 1 171 ? 10.110 8.124 -19.614 1.00 91.75 171 GLN A CA 1
ATOM 1354 C C . GLN A 1 171 ? 10.657 7.817 -18.222 1.00 91.75 171 GLN A C 1
ATOM 1356 O O . GLN A 1 171 ? 11.059 6.688 -17.944 1.00 91.75 171 GLN A O 1
ATOM 1361 N N . ASN A 1 172 ? 10.683 8.817 -17.347 1.00 85.81 172 ASN A N 1
ATOM 1362 C CA . ASN A 1 172 ? 11.113 8.659 -15.964 1.00 85.81 172 ASN A CA 1
ATOM 1363 C C . ASN A 1 172 ? 10.106 9.325 -15.023 1.00 85.81 172 ASN A C 1
ATOM 1365 O O . ASN A 1 172 ? 9.417 10.270 -15.413 1.00 85.81 172 ASN A O 1
ATOM 1369 N N . THR A 1 173 ? 10.036 8.842 -13.789 1.00 81.19 173 THR A N 1
ATOM 1370 C CA . THR A 1 173 ? 9.213 9.448 -12.743 1.00 81.19 173 THR A CA 1
ATOM 1371 C C . THR A 1 173 ? 10.073 10.420 -11.942 1.00 81.19 173 THR A C 1
ATOM 1373 O O . THR A 1 173 ? 11.164 10.071 -11.483 1.00 81.19 173 THR A O 1
ATOM 1376 N N . LEU A 1 174 ? 9.609 11.657 -11.786 1.00 68.50 174 LEU A N 1
ATOM 1377 C CA . LEU A 1 174 ? 10.273 12.670 -10.972 1.00 68.50 174 LEU A CA 1
ATOM 1378 C C . LEU A 1 174 ? 9.728 12.679 -9.548 1.00 68.50 174 LEU A C 1
ATOM 1380 O O . LEU A 1 174 ? 8.587 12.319 -9.291 1.00 68.50 174 LEU A O 1
ATOM 1384 N N . VAL A 1 175 ? 10.575 13.128 -8.622 1.00 59.78 175 VAL A N 1
ATOM 1385 C CA . VAL A 1 175 ? 10.221 13.312 -7.204 1.00 59.78 175 VAL A CA 1
ATOM 1386 C C . VAL A 1 175 ? 10.063 14.807 -6.860 1.00 59.78 175 VAL A C 1
ATOM 1388 O O . VAL A 1 175 ? 9.705 15.144 -5.736 1.00 59.78 175 VAL A O 1
ATOM 1391 N N . SER A 1 176 ? 10.342 15.730 -7.795 1.00 59.59 176 SER A N 1
ATOM 1392 C CA . SER A 1 176 ? 10.360 17.174 -7.518 1.00 59.59 176 SER A CA 1
ATOM 1393 C C . SER A 1 176 ? 9.856 18.035 -8.679 1.00 59.59 176 SER A C 1
ATOM 1395 O O . SER A 1 176 ? 10.213 17.814 -9.836 1.00 59.59 176 SER A O 1
ATOM 1397 N N . TYR A 1 177 ? 9.083 19.059 -8.307 1.00 61.50 177 TYR A N 1
ATOM 1398 C CA . TYR A 1 177 ? 8.421 20.057 -9.152 1.00 61.50 177 TYR A CA 1
ATOM 1399 C C . TYR A 1 177 ? 8.918 21.480 -8.863 1.00 61.50 177 TYR A C 1
ATOM 1401 O O . TYR A 1 177 ? 8.129 22.419 -8.772 1.00 61.50 177 TYR A O 1
ATOM 1409 N N . GLU A 1 178 ? 10.213 21.684 -8.620 1.00 74.81 178 GLU A N 1
ATOM 1410 C CA . GLU A 1 178 ? 10.694 23.068 -8.579 1.00 74.81 178 GLU A CA 1
ATOM 1411 C C . GLU A 1 178 ? 10.677 23.648 -10.003 1.00 74.81 178 GLU A C 1
ATOM 1413 O O . GLU A 1 178 ? 11.318 23.092 -10.893 1.00 74.81 178 GLU A O 1
ATOM 1418 N N . ASP A 1 179 ? 9.971 24.766 -10.214 1.00 78.19 179 ASP A N 1
ATOM 1419 C CA . ASP A 1 179 ? 9.814 25.412 -11.532 1.00 78.19 179 ASP A CA 1
ATOM 1420 C C . ASP A 1 179 ? 11.162 25.587 -12.254 1.00 78.19 179 ASP A C 1
ATOM 1422 O O . ASP A 1 179 ? 11.298 25.246 -13.421 1.00 78.19 179 ASP A O 1
ATOM 1426 N N . ALA A 1 180 ? 12.208 26.001 -11.531 1.00 76.31 180 ALA A N 1
ATOM 1427 C CA . ALA A 1 180 ? 13.549 26.180 -12.094 1.00 76.31 180 ALA A CA 1
ATOM 1428 C C . ALA A 1 180 ? 14.189 24.870 -12.600 1.00 76.31 180 ALA A C 1
ATOM 1430 O O . ALA A 1 180 ? 14.984 24.888 -13.540 1.00 76.31 180 ALA A O 1
ATOM 1431 N N . PHE A 1 181 ? 13.862 23.731 -11.983 1.00 80.38 181 PHE A N 1
ATOM 1432 C CA . PHE A 1 181 ? 14.305 22.422 -12.460 1.00 80.38 181 PHE A CA 1
ATOM 1433 C C . PHE A 1 181 ? 13.563 22.044 -13.743 1.00 80.38 181 PHE A C 1
ATOM 1435 O O . PHE A 1 181 ? 14.198 21.593 -14.697 1.00 80.38 181 PHE A O 1
ATOM 1442 N N . MET A 1 182 ? 12.248 22.279 -13.783 1.00 84.88 182 MET A N 1
ATOM 1443 C CA . MET A 1 182 ? 11.430 22.031 -14.969 1.00 84.88 182 MET A CA 1
ATOM 1444 C C . MET A 1 182 ? 11.853 22.907 -16.150 1.00 84.88 182 MET A C 1
ATOM 1446 O O . MET A 1 182 ? 12.123 22.364 -17.216 1.00 84.88 182 MET A O 1
ATOM 1450 N N . ASP A 1 183 ? 12.013 24.218 -15.947 1.00 86.31 183 ASP A N 1
ATOM 1451 C CA . ASP A 1 183 ? 12.436 25.185 -16.973 1.00 86.31 183 ASP A CA 1
ATOM 1452 C C . ASP A 1 183 ? 13.777 24.791 -17.614 1.00 86.31 183 ASP A C 1
ATOM 1454 O O . ASP A 1 183 ? 13.976 24.868 -18.834 1.00 86.31 183 ASP A O 1
ATOM 1458 N N . ALA A 1 184 ? 14.718 24.329 -16.787 1.00 85.81 184 ALA A N 1
ATOM 1459 C CA . ALA A 1 184 ? 15.977 23.800 -17.281 1.00 85.81 184 ALA A CA 1
ATOM 1460 C C . ALA A 1 184 ? 15.755 22.523 -18.101 1.00 85.81 184 ALA A C 1
ATOM 1462 O O . ALA A 1 184 ? 16.307 22.407 -19.189 1.00 85.81 184 ALA A O 1
ATOM 1463 N N . GLY A 1 185 ? 14.908 21.599 -17.644 1.00 88.44 185 GLY A N 1
ATOM 1464 C CA . GLY A 1 185 ? 14.577 20.389 -18.399 1.00 88.44 185 GLY A CA 1
ATOM 1465 C C . GLY A 1 185 ? 13.930 20.683 -19.752 1.00 88.44 185 GLY A C 1
ATOM 1466 O O . GLY A 1 185 ? 14.318 20.084 -20.755 1.00 88.44 185 GLY A O 1
ATOM 1467 N N . GLU A 1 186 ? 13.003 21.640 -19.818 1.00 91.50 186 GLU A N 1
ATOM 1468 C CA . GLU A 1 186 ? 12.376 22.074 -21.075 1.00 91.50 186 GLU A CA 1
ATOM 1469 C C . GLU A 1 186 ? 13.415 22.604 -22.072 1.00 91.50 186 GLU A C 1
ATOM 1471 O O . GLU A 1 186 ? 13.332 22.325 -23.270 1.00 91.50 186 GLU A O 1
ATOM 1476 N N . SER A 1 187 ? 14.450 23.294 -21.579 1.00 91.25 187 SER A N 1
ATOM 1477 C CA . SER A 1 187 ? 15.571 23.774 -22.401 1.00 91.25 187 SER A CA 1
ATOM 1478 C C . SER A 1 187 ? 16.393 22.636 -23.030 1.00 91.25 187 SER A C 1
ATOM 1480 O O . SER A 1 187 ? 17.058 22.852 -24.043 1.00 91.25 187 SER A O 1
ATOM 1482 N N . HIS A 1 188 ? 16.297 21.420 -22.480 1.00 92.56 188 HIS A N 1
ATOM 1483 C CA . HIS A 1 188 ? 16.893 20.181 -23.002 1.00 92.56 188 HIS A CA 1
ATOM 1484 C C . HIS A 1 188 ? 15.878 19.269 -23.715 1.00 92.56 188 HIS A C 1
ATOM 1486 O O . HIS A 1 188 ? 16.190 18.126 -24.049 1.00 92.56 188 HIS A O 1
ATOM 1492 N N . GLY A 1 189 ? 14.665 19.763 -23.983 1.00 93.06 189 GLY A N 1
ATOM 1493 C CA . GLY A 1 189 ? 13.621 19.025 -24.696 1.00 93.06 189 GLY A CA 1
ATOM 1494 C C . GLY A 1 189 ? 12.789 18.085 -23.822 1.00 93.06 189 GLY A C 1
ATOM 1495 O O . GLY A 1 189 ? 12.098 17.218 -24.363 1.00 93.06 189 GLY A O 1
ATOM 1496 N N . ALA A 1 190 ? 12.837 18.235 -22.495 1.00 92.94 190 ALA A N 1
ATOM 1497 C CA . ALA A 1 190 ? 11.965 17.493 -21.598 1.00 92.94 190 ALA A CA 1
ATOM 1498 C C . ALA A 1 190 ? 10.520 18.002 -21.682 1.00 92.94 190 ALA A C 1
ATOM 1500 O O . ALA A 1 190 ? 10.255 19.193 -21.835 1.00 92.94 190 ALA A O 1
ATOM 1501 N N . THR A 1 191 ? 9.580 17.076 -21.547 1.00 92.88 191 THR A N 1
ATOM 1502 C CA . THR A 1 191 ? 8.149 17.350 -21.428 1.00 92.88 191 THR A CA 1
ATOM 1503 C C . THR A 1 191 ? 7.636 16.747 -20.132 1.00 92.88 191 THR A C 1
ATOM 1505 O O . THR A 1 191 ? 8.049 15.651 -19.748 1.00 92.88 191 THR A O 1
ATOM 1508 N N . PHE A 1 192 ? 6.745 17.467 -19.456 1.00 90.56 192 PHE A N 1
ATOM 1509 C CA . PHE A 1 192 ? 6.251 17.111 -18.132 1.00 90.56 192 PHE A CA 1
ATOM 1510 C C . PHE A 1 192 ? 4.754 16.834 -18.191 1.00 90.56 192 PHE A C 1
ATOM 1512 O O . PHE A 1 192 ? 3.987 17.578 -18.806 1.00 90.56 192 PHE A O 1
ATOM 1519 N N . SER A 1 193 ? 4.332 15.759 -17.541 1.00 88.56 193 SER A N 1
ATOM 1520 C CA . SER A 1 193 ? 2.928 15.384 -17.421 1.00 88.56 193 SER A CA 1
ATOM 1521 C C . SER A 1 193 ? 2.668 14.787 -16.046 1.00 88.56 193 SER A C 1
ATOM 1523 O O . SER A 1 193 ? 3.561 14.200 -15.447 1.00 88.56 193 SER A O 1
ATOM 1525 N N . ALA A 1 194 ? 1.447 14.945 -15.548 1.00 86.00 194 ALA A N 1
ATOM 1526 C CA . ALA A 1 194 ? 1.007 14.308 -14.318 1.00 86.00 194 ALA A CA 1
ATOM 1527 C C . ALA A 1 194 ? -0.010 13.223 -14.666 1.00 86.00 194 ALA A C 1
ATOM 1529 O O . ALA A 1 194 ? -1.039 13.501 -15.293 1.00 86.00 194 ALA A O 1
ATOM 1530 N N . ASN A 1 195 ? 0.273 11.998 -14.242 1.00 85.38 195 ASN A N 1
ATOM 1531 C CA . ASN A 1 195 ? -0.672 10.900 -14.289 1.00 85.38 195 ASN A CA 1
ATOM 1532 C C . ASN A 1 195 ? -1.450 10.867 -12.980 1.00 85.38 195 ASN A C 1
ATOM 1534 O O . ASN A 1 195 ? -0.886 10.666 -11.908 1.00 85.38 195 ASN A O 1
ATOM 1538 N N . TYR A 1 196 ? -2.763 11.059 -13.082 1.00 86.06 196 TYR A N 1
ATOM 1539 C CA . TYR A 1 196 ? -3.681 10.920 -11.960 1.00 86.06 196 TYR A CA 1
ATOM 1540 C C . TYR A 1 196 ? -4.397 9.580 -12.075 1.00 86.06 196 TYR A C 1
ATOM 1542 O O . TYR A 1 196 ? -5.163 9.364 -13.019 1.00 86.06 196 TYR A O 1
ATOM 1550 N N . SER A 1 197 ? -4.195 8.704 -11.101 1.00 86.25 197 SER A N 1
ATOM 1551 C CA . SER A 1 197 ? -4.984 7.486 -10.934 1.00 86.25 197 SER A CA 1
ATOM 1552 C C . SER A 1 197 ? -5.727 7.537 -9.604 1.00 86.25 197 SER A C 1
ATOM 1554 O O . SER A 1 197 ? -5.326 8.202 -8.649 1.00 86.25 197 SER A O 1
ATOM 1556 N N . ILE A 1 198 ? -6.888 6.890 -9.563 1.00 86.81 198 ILE A N 1
ATOM 1557 C CA . ILE A 1 198 ? -7.625 6.675 -8.322 1.00 86.81 198 ILE A CA 1
ATOM 1558 C C . ILE A 1 198 ? -7.762 5.176 -8.176 1.00 86.81 198 ILE A C 1
ATOM 1560 O O . ILE A 1 198 ? -8.543 4.561 -8.903 1.00 86.81 198 ILE A O 1
ATOM 1564 N N . ASP A 1 199 ? -7.035 4.632 -7.214 1.00 86.00 199 ASP A N 1
ATOM 1565 C CA . ASP A 1 199 ? -7.163 3.239 -6.825 1.00 86.00 199 ASP A CA 1
ATOM 1566 C C . ASP A 1 199 ? -8.080 3.116 -5.613 1.00 86.00 199 ASP A C 1
ATOM 1568 O O . ASP A 1 199 ? -8.349 4.080 -4.888 1.00 86.00 199 ASP A O 1
ATOM 1572 N N . SER A 1 200 ? -8.639 1.927 -5.423 1.00 87.50 200 SER A N 1
ATOM 1573 C CA . SER A 1 200 ? -9.479 1.629 -4.271 1.00 87.50 200 SER A CA 1
ATOM 1574 C C . SER A 1 200 ? -8.716 0.772 -3.281 1.00 87.50 200 SER A C 1
ATOM 1576 O O . SER A 1 200 ? -8.311 -0.336 -3.617 1.00 87.50 200 SER A O 1
ATOM 1578 N N . GLU A 1 201 ? -8.626 1.232 -2.043 1.00 89.62 201 GLU A N 1
ATOM 1579 C CA . GLU A 1 201 ? -8.138 0.417 -0.938 1.00 89.62 201 GLU A CA 1
ATOM 1580 C C . GLU A 1 201 ? -9.311 -0.213 -0.194 1.00 89.62 201 GLU A C 1
ATOM 1582 O O . GLU A 1 201 ? -10.345 0.434 0.047 1.00 89.62 201 GLU A O 1
ATOM 1587 N N . CYS A 1 202 ? -9.142 -1.472 0.202 1.00 94.88 202 CYS A N 1
ATOM 1588 C CA . CYS A 1 202 ? -10.136 -2.175 0.990 1.00 94.88 202 CYS A CA 1
ATOM 1589 C C . CYS A 1 202 ? -9.906 -1.912 2.481 1.00 94.88 202 CYS A C 1
ATOM 1591 O O . CYS A 1 202 ? -8.860 -2.224 3.038 1.00 94.88 202 CYS A O 1
ATOM 1593 N N . VAL A 1 203 ? -10.908 -1.351 3.153 1.00 96.62 203 VAL A N 1
ATOM 1594 C CA . VAL A 1 203 ? -10.830 -0.951 4.561 1.00 96.62 203 VAL A CA 1
ATOM 1595 C C . VAL A 1 203 ? -11.812 -1.769 5.381 1.00 96.62 203 VAL A C 1
ATOM 1597 O O . VAL A 1 203 ? -13.024 -1.727 5.134 1.00 96.62 203 VAL A O 1
ATOM 1600 N N . VAL A 1 204 ? -11.311 -2.462 6.402 1.00 97.56 204 VAL A N 1
ATOM 1601 C CA . VAL A 1 204 ? -12.139 -3.188 7.368 1.00 97.56 204 VAL A CA 1
ATOM 1602 C C . VAL A 1 204 ? -12.040 -2.528 8.734 1.00 97.56 204 VAL A C 1
ATOM 1604 O O . VAL A 1 204 ? -10.982 -2.482 9.354 1.00 97.56 204 VAL A O 1
ATOM 1607 N N . THR A 1 205 ? -13.178 -2.058 9.238 1.00 96.25 205 THR A N 1
ATOM 1608 C CA . THR A 1 205 ? -13.299 -1.565 10.612 1.00 96.25 205 THR A CA 1
ATOM 1609 C C . THR A 1 205 ? -13.888 -2.658 11.499 1.00 96.25 205 THR A C 1
ATOM 1611 O O . THR A 1 205 ? -15.048 -3.045 11.326 1.00 96.25 205 THR A O 1
ATOM 1614 N N . ALA A 1 206 ? -13.106 -3.151 12.454 1.00 95.25 206 ALA A N 1
ATOM 1615 C CA . ALA A 1 206 ? -13.512 -4.132 13.450 1.00 95.25 206 ALA A CA 1
ATOM 1616 C C . ALA A 1 206 ? -13.977 -3.451 14.738 1.00 95.25 206 ALA A C 1
ATOM 1618 O O . ALA A 1 206 ? -13.322 -2.563 15.273 1.00 95.25 206 ALA A O 1
ATOM 1619 N N . GLY A 1 207 ? -15.128 -3.873 15.253 1.00 93.88 207 GLY A N 1
ATOM 1620 C CA . GLY A 1 207 ? -15.703 -3.343 16.481 1.00 93.88 207 GLY A CA 1
ATOM 1621 C C . GLY A 1 207 ? -15.037 -3.878 17.757 1.00 93.88 207 GLY A C 1
ATOM 1622 O O . GLY A 1 207 ? -14.211 -4.791 17.711 1.00 93.88 207 GLY A O 1
ATOM 1623 N N . PRO A 1 208 ? -15.489 -3.414 18.939 1.00 93.25 208 PRO A N 1
ATOM 1624 C CA . PRO A 1 208 ? -14.859 -3.711 20.233 1.00 93.25 208 PRO A CA 1
ATOM 1625 C C . PRO A 1 208 ? -14.817 -5.196 20.630 1.00 93.25 208 PRO A C 1
ATOM 1627 O O . PRO A 1 208 ? -14.167 -5.553 21.609 1.00 93.25 208 PRO A O 1
ATOM 1630 N N . GLY A 1 209 ? -15.542 -6.065 19.918 1.00 92.25 209 GLY A N 1
ATOM 1631 C CA . GLY A 1 209 ? -15.505 -7.510 20.143 1.00 92.25 209 GLY A CA 1
ATOM 1632 C C . GLY A 1 209 ? -14.129 -8.123 19.879 1.00 92.25 209 GLY A C 1
ATOM 1633 O O . GLY A 1 209 ? -13.833 -9.167 20.447 1.00 92.25 209 GLY A O 1
ATOM 1634 N N . ILE A 1 210 ? -13.281 -7.456 19.087 1.00 93.69 210 ILE A N 1
ATOM 1635 C CA . ILE A 1 210 ? -11.926 -7.914 18.762 1.00 93.69 210 ILE A CA 1
ATOM 1636 C C . ILE A 1 210 ? -11.063 -8.150 20.012 1.00 93.69 210 ILE A C 1
ATOM 1638 O O . ILE A 1 210 ? -10.338 -9.132 20.080 1.00 93.69 210 ILE A O 1
ATOM 1642 N N . TYR A 1 211 ? -11.216 -7.338 21.065 1.00 93.62 211 TYR A N 1
ATOM 1643 C CA . TYR A 1 211 ? -10.443 -7.503 22.305 1.00 93.62 211 TYR A CA 1
ATOM 1644 C C . TYR A 1 211 ? -10.924 -8.654 23.196 1.00 93.62 211 TYR A C 1
ATOM 1646 O O . TYR A 1 211 ? -10.274 -8.971 24.193 1.00 93.62 211 TYR A O 1
ATOM 1654 N N . LEU A 1 212 ? -12.085 -9.238 22.888 1.00 91.25 212 LEU A N 1
ATOM 1655 C CA . LEU A 1 212 ? -12.699 -10.322 23.658 1.00 91.25 212 LEU A CA 1
ATOM 1656 C C . LEU A 1 212 ? -12.373 -11.705 23.088 1.00 91.25 212 LEU A C 1
ATOM 1658 O O . LEU A 1 212 ? -12.947 -12.689 23.542 1.00 91.25 212 LEU A O 1
ATOM 1662 N N . LEU A 1 213 ? -11.475 -11.784 22.105 1.00 89.38 213 LEU A N 1
ATOM 1663 C CA . LEU A 1 213 ? -10.974 -13.052 21.594 1.00 89.38 213 LEU A CA 1
ATOM 1664 C C . LEU A 1 213 ? -10.251 -13.835 22.697 1.00 89.38 213 LEU A C 1
ATOM 1666 O O . LEU A 1 213 ? -9.402 -13.291 23.415 1.00 89.38 213 LEU A O 1
ATOM 1670 N N . ASP A 1 214 ? -10.585 -15.122 22.797 1.00 84.31 214 ASP A N 1
ATOM 1671 C CA . ASP A 1 214 ? -9.935 -16.057 23.720 1.00 84.31 214 ASP A CA 1
ATOM 1672 C C . ASP A 1 214 ? -8.486 -16.333 23.294 1.00 84.31 214 ASP A C 1
ATOM 1674 O O . ASP A 1 214 ? -7.590 -16.416 24.132 1.00 84.31 214 ASP A O 1
ATOM 1678 N N . ASP A 1 215 ? -8.254 -16.421 21.982 1.00 86.19 215 ASP A N 1
ATOM 1679 C CA . ASP A 1 215 ? -6.952 -16.682 21.375 1.00 86.19 215 ASP A CA 1
ATOM 1680 C C . ASP A 1 215 ? -6.567 -15.522 20.450 1.00 86.19 215 ASP A C 1
ATOM 1682 O O . ASP A 1 215 ? -6.942 -15.476 19.278 1.00 86.19 215 ASP A O 1
ATOM 1686 N N . GLN A 1 216 ? -5.851 -14.546 21.011 1.00 88.25 216 GLN A N 1
ATOM 1687 C CA . GLN A 1 216 ? -5.374 -13.382 20.261 1.00 88.25 216 GLN A CA 1
ATOM 1688 C C . GLN A 1 216 ? -4.284 -13.750 19.245 1.00 88.25 216 GLN A C 1
ATOM 1690 O O . GLN A 1 216 ? -4.168 -13.083 18.223 1.00 88.25 216 GLN A O 1
ATOM 1695 N N . ASN A 1 217 ? -3.513 -14.812 19.505 1.00 90.81 217 ASN A N 1
ATOM 1696 C CA . ASN A 1 217 ? -2.400 -15.194 18.641 1.00 90.81 217 ASN A CA 1
ATOM 1697 C C . ASN A 1 217 ? -2.931 -15.674 17.294 1.00 90.81 217 ASN A C 1
ATOM 1699 O O . ASN A 1 217 ? -2.418 -15.251 16.276 1.00 90.81 217 ASN A O 1
ATOM 1703 N N . LYS A 1 218 ? -4.050 -16.408 17.268 1.00 92.12 218 LYS A N 1
ATOM 1704 C CA . LYS A 1 218 ? -4.716 -16.771 16.003 1.00 92.12 218 LYS A CA 1
ATOM 1705 C C . LYS A 1 218 ? -5.088 -15.582 15.125 1.00 92.12 218 LYS A C 1
ATOM 1707 O O . LYS A 1 218 ? -5.097 -15.716 13.909 1.00 92.12 218 LYS A O 1
ATOM 1712 N N . MET A 1 219 ? -5.464 -14.456 15.728 1.00 94.56 219 MET A N 1
ATOM 1713 C CA . MET A 1 219 ? -5.780 -13.251 14.967 1.00 94.56 219 MET A CA 1
ATOM 1714 C C . MET A 1 219 ? -4.509 -12.623 14.400 1.00 94.56 219 MET A C 1
ATOM 1716 O O . MET A 1 219 ? -4.509 -12.230 13.243 1.00 94.56 219 MET A O 1
ATOM 1720 N N . PHE A 1 220 ? -3.449 -12.534 15.203 1.00 94.75 220 PHE A N 1
ATOM 1721 C CA . PHE A 1 220 ? -2.168 -11.982 14.765 1.00 94.75 220 PHE A CA 1
ATOM 1722 C C . PHE A 1 220 ? -1.505 -12.868 13.707 1.00 94.75 220 PHE A C 1
ATOM 1724 O O . PHE A 1 220 ? -1.199 -12.371 12.636 1.00 94.75 220 PHE A O 1
ATOM 1731 N N . ASP A 1 221 ? -1.449 -14.183 13.926 1.00 95.44 221 ASP A N 1
ATOM 1732 C CA . ASP A 1 221 ? -0.954 -15.160 12.951 1.00 95.44 221 ASP A CA 1
ATOM 1733 C C . ASP A 1 221 ? -1.728 -15.082 11.624 1.00 95.44 221 ASP A C 1
ATOM 1735 O O . ASP A 1 221 ? -1.150 -15.237 10.550 1.00 95.44 221 ASP A O 1
ATOM 1739 N N . LEU A 1 222 ? -3.048 -14.846 11.686 1.00 96.00 222 LEU A N 1
ATOM 1740 C CA . LEU A 1 222 ? -3.851 -14.614 10.489 1.00 96.00 222 LEU A CA 1
ATOM 1741 C C . LEU A 1 222 ? -3.436 -13.309 9.811 1.00 96.00 222 LEU A C 1
ATOM 1743 O O . LEU A 1 222 ? -3.160 -13.333 8.621 1.00 96.00 222 LEU A O 1
ATOM 1747 N N . LEU A 1 223 ? -3.390 -12.191 10.535 1.00 95.62 223 LEU A N 1
ATOM 1748 C CA . LEU A 1 223 ? -3.049 -10.887 9.961 1.00 95.62 223 LEU A CA 1
ATOM 1749 C C . LEU A 1 223 ? -1.641 -10.864 9.354 1.00 95.62 223 LEU A C 1
ATOM 1751 O O . LEU A 1 223 ? -1.485 -10.341 8.259 1.00 95.62 223 LEU A O 1
ATOM 1755 N N . ASP A 1 224 ? -0.669 -11.514 9.993 1.00 94.00 224 ASP A N 1
ATOM 1756 C CA . ASP A 1 224 ? 0.700 -11.667 9.483 1.00 94.00 224 ASP A CA 1
ATOM 1757 C C . ASP A 1 224 ? 0.769 -12.516 8.197 1.00 94.00 224 ASP A C 1
ATOM 1759 O O . ASP A 1 224 ? 1.768 -12.487 7.479 1.00 94.00 224 ASP A O 1
ATOM 1763 N N . SER A 1 225 ? -0.277 -13.298 7.898 1.00 95.12 225 SER A N 1
ATOM 1764 C CA . SER A 1 225 ? -0.388 -14.095 6.668 1.00 95.12 225 SER A CA 1
ATOM 1765 C C . SER A 1 225 ? -1.140 -13.397 5.527 1.00 95.12 225 SER A C 1
ATOM 1767 O O . SER A 1 225 ? -1.190 -13.943 4.425 1.00 95.12 225 SER A O 1
ATOM 1769 N N . LEU A 1 226 ? -1.734 -12.229 5.786 1.00 95.62 226 LEU A N 1
ATOM 1770 C CA . LEU A 1 226 ? -2.559 -11.465 4.846 1.00 95.62 226 LEU A CA 1
ATOM 1771 C C . LEU A 1 226 ? -1.802 -10.226 4.339 1.00 95.62 226 LEU A C 1
ATOM 1773 O O . LEU A 1 226 ? -0.945 -9.697 5.042 1.00 95.62 226 LEU A O 1
ATOM 1777 N N . SER A 1 227 ? -2.146 -9.719 3.148 1.00 94.00 227 SER A N 1
ATOM 1778 C CA . SER A 1 227 ? -1.599 -8.449 2.644 1.00 94.00 227 SER A CA 1
ATOM 1779 C C . SER A 1 227 ? -2.323 -7.263 3.287 1.00 94.00 227 SER A C 1
ATOM 1781 O O . SER A 1 227 ? -3.376 -6.811 2.822 1.00 94.00 227 SER A O 1
ATOM 1783 N N . VAL A 1 228 ? -1.782 -6.807 4.415 1.00 94.38 228 VAL A N 1
ATOM 1784 C CA . VAL A 1 228 ? -2.286 -5.676 5.200 1.00 94.38 228 VAL A CA 1
ATOM 1785 C C . VAL A 1 228 ? -1.257 -4.553 5.163 1.00 94.38 228 VAL A C 1
ATOM 1787 O O . VAL A 1 228 ? -0.071 -4.798 5.373 1.00 94.38 228 VAL A O 1
ATOM 1790 N N . ASP A 1 229 ? -1.725 -3.321 4.975 1.00 94.00 229 ASP A N 1
ATOM 1791 C CA . ASP A 1 229 ? -0.902 -2.119 5.099 1.00 94.00 229 ASP A CA 1
ATOM 1792 C C . ASP A 1 229 ? -0.199 -2.096 6.464 1.00 94.00 229 ASP A C 1
ATOM 1794 O O . ASP A 1 229 ? -0.854 -2.103 7.517 1.00 94.00 229 ASP A O 1
ATOM 1798 N N . GLU A 1 230 ? 1.133 -2.042 6.426 1.00 93.31 230 GLU A N 1
ATOM 1799 C CA . GLU A 1 230 ? 2.022 -2.150 7.587 1.00 93.31 230 GLU A CA 1
ATOM 1800 C C . GLU A 1 230 ? 1.692 -1.093 8.646 1.00 93.31 230 GLU A C 1
ATOM 1802 O O . GLU A 1 230 ? 1.572 -1.409 9.828 1.00 93.31 230 GLU A O 1
ATOM 1807 N N . ALA A 1 231 ? 1.420 0.149 8.227 1.00 93.19 231 ALA A N 1
ATOM 1808 C CA . ALA A 1 231 ? 1.082 1.226 9.152 1.00 93.19 231 ALA A CA 1
ATOM 1809 C C . ALA A 1 231 ? -0.240 0.962 9.893 1.00 93.19 231 ALA A C 1
ATOM 1811 O O . ALA A 1 231 ? -0.357 1.240 11.091 1.00 93.19 231 ALA A O 1
ATOM 1812 N N . SER A 1 232 ? -1.252 0.424 9.206 1.00 94.38 232 SER A N 1
ATOM 1813 C CA . SER A 1 232 ? -2.516 0.036 9.838 1.00 94.38 232 SER A CA 1
ATOM 1814 C C . SER A 1 232 ? -2.356 -1.146 10.801 1.00 94.38 232 SER A C 1
ATOM 1816 O O . SER A 1 232 ? -2.992 -1.164 11.862 1.00 94.38 232 SER A O 1
ATOM 1818 N N . LEU A 1 233 ? -1.479 -2.097 10.470 1.00 94.56 233 LEU A N 1
ATOM 1819 C CA . LEU A 1 233 ? -1.200 -3.274 11.286 1.00 94.56 233 LEU A CA 1
ATOM 1820 C C . LEU A 1 233 ? -0.408 -2.918 12.552 1.00 94.56 233 LEU A C 1
ATOM 1822 O O . LEU A 1 233 ? -0.800 -3.309 13.654 1.00 94.56 233 LEU A O 1
ATOM 1826 N N . ASP A 1 234 ? 0.628 -2.091 12.422 1.00 93.56 234 ASP A N 1
ATOM 1827 C CA . ASP A 1 234 ? 1.410 -1.566 13.544 1.00 93.56 234 ASP A CA 1
ATOM 1828 C C . ASP A 1 234 ? 0.519 -0.820 14.539 1.00 93.56 234 ASP A C 1
ATOM 1830 O O . ASP A 1 234 ? 0.560 -1.066 15.750 1.00 93.56 234 ASP A O 1
ATOM 1834 N N . LEU A 1 235 ? -0.370 0.040 14.028 1.00 93.75 235 LEU A N 1
ATOM 1835 C CA . LEU A 1 235 ? -1.337 0.751 14.859 1.00 93.75 235 LEU A CA 1
ATOM 1836 C C . LEU A 1 235 ? -2.254 -0.208 15.623 1.00 93.75 235 LEU A C 1
ATOM 1838 O O . LEU A 1 235 ? -2.584 0.077 16.779 1.00 93.75 235 LEU A O 1
ATOM 1842 N N . LEU A 1 236 ? -2.674 -1.329 15.029 1.00 94.44 236 LEU A N 1
ATOM 1843 C CA . LEU A 1 236 ? -3.425 -2.353 15.752 1.00 94.44 236 LEU A CA 1
ATOM 1844 C C . LEU A 1 236 ? -2.563 -2.963 16.865 1.00 94.44 236 LEU A C 1
ATOM 1846 O O . LEU A 1 236 ? -3.020 -3.022 18.007 1.00 94.44 236 LEU A O 1
ATOM 1850 N N . TYR A 1 237 ? -1.334 -3.392 16.573 1.00 93.06 237 TYR A N 1
ATOM 1851 C CA . TYR A 1 237 ? -0.453 -4.046 17.547 1.00 93.06 237 TYR A CA 1
ATOM 1852 C C . TYR A 1 237 ? -0.123 -3.161 18.749 1.00 93.06 237 TYR A C 1
ATOM 1854 O O . TYR A 1 237 ? -0.240 -3.608 19.898 1.00 93.06 237 TYR A O 1
ATOM 1862 N N . GLU A 1 238 ? 0.191 -1.889 18.514 1.00 91.69 238 GLU A N 1
ATOM 1863 C CA . GLU A 1 238 ? 0.457 -0.920 19.579 1.00 91.69 238 GLU A CA 1
ATOM 1864 C C . GLU A 1 238 ? -0.770 -0.685 20.471 1.00 91.69 238 GLU A C 1
ATOM 1866 O O . GLU A 1 238 ? -0.666 -0.573 21.699 1.00 91.69 238 GLU A O 1
ATOM 1871 N N . ASN A 1 239 ? -1.958 -0.626 19.866 1.00 91.50 239 ASN A N 1
ATOM 1872 C CA . ASN A 1 239 ? -3.186 -0.277 20.570 1.00 91.50 239 ASN A CA 1
ATOM 1873 C C . ASN A 1 239 ? -3.893 -1.470 21.218 1.00 91.50 239 ASN A C 1
ATOM 1875 O O . ASN A 1 239 ? -4.618 -1.285 22.207 1.00 91.50 239 ASN A O 1
ATOM 1879 N N . TYR A 1 240 ? -3.692 -2.682 20.702 1.00 92.69 240 TYR A N 1
ATOM 1880 C CA . TYR A 1 240 ? -4.495 -3.841 21.070 1.00 92.69 240 TYR A CA 1
ATOM 1881 C C . TYR A 1 240 ? -4.359 -4.187 22.551 1.00 92.69 240 TYR A C 1
ATOM 1883 O O . TYR A 1 240 ? -5.361 -4.264 23.266 1.00 92.69 240 TYR A O 1
ATOM 1891 N N . THR A 1 241 ? -3.129 -4.347 23.048 1.00 90.25 241 THR A N 1
ATOM 1892 C CA . THR A 1 241 ? -2.887 -4.771 24.437 1.00 90.25 241 THR A CA 1
ATOM 1893 C C . THR A 1 241 ? -3.426 -3.759 25.460 1.00 90.25 241 THR A C 1
ATOM 1895 O O . THR A 1 241 ? -4.204 -4.166 26.335 1.00 90.25 241 THR A O 1
ATOM 1898 N N . PRO A 1 242 ? -3.118 -2.447 25.362 1.00 90.62 242 PRO A N 1
ATOM 1899 C CA . PRO A 1 242 ? -3.673 -1.453 26.280 1.00 90.62 242 PRO A CA 1
ATOM 1900 C C . PRO A 1 242 ? -5.205 -1.386 26.245 1.00 90.62 242 PRO A C 1
ATOM 1902 O O . PRO A 1 242 ? -5.853 -1.384 27.298 1.00 90.62 242 PRO A O 1
ATOM 1905 N N . LYS A 1 243 ? -5.815 -1.368 25.049 1.00 93.81 243 LYS A N 1
ATOM 1906 C CA . LYS A 1 243 ? -7.279 -1.307 24.913 1.00 93.81 243 LYS A CA 1
ATOM 1907 C C . LYS A 1 243 ? -7.940 -2.574 25.458 1.00 93.81 243 LYS A C 1
ATOM 1909 O O . LYS A 1 243 ? -8.922 -2.472 26.197 1.00 93.81 243 LYS A O 1
ATOM 1914 N N . ARG A 1 244 ? -7.366 -3.752 25.197 1.00 92.56 244 ARG A N 1
ATOM 1915 C CA . ARG A 1 244 ? -7.826 -5.039 25.739 1.00 92.56 244 ARG A CA 1
ATOM 1916 C C . ARG A 1 244 ? -7.826 -5.045 27.262 1.00 92.56 244 ARG A C 1
ATOM 1918 O O . ARG A 1 244 ? -8.847 -5.371 27.868 1.00 92.56 244 ARG A O 1
ATOM 1925 N N . GLN A 1 245 ? -6.737 -4.612 27.894 1.00 90.88 245 GLN A N 1
ATOM 1926 C CA . GLN A 1 245 ? -6.656 -4.520 29.357 1.00 90.88 245 GLN A CA 1
ATOM 1927 C C . GLN A 1 245 ? -7.701 -3.561 29.942 1.00 90.88 245 GLN A C 1
ATOM 1929 O O . GLN A 1 245 ? -8.323 -3.873 30.962 1.00 90.88 245 GLN A O 1
ATOM 1934 N N . ILE A 1 246 ? -7.940 -2.419 29.290 1.00 93.06 246 ILE A N 1
ATOM 1935 C CA . ILE A 1 246 ? -8.984 -1.467 29.689 1.00 93.06 246 ILE A CA 1
ATOM 1936 C C . ILE A 1 246 ? -10.374 -2.107 29.621 1.00 93.06 246 ILE A C 1
ATOM 1938 O O . ILE A 1 246 ? -11.146 -1.991 30.579 1.00 93.06 246 ILE A O 1
ATOM 1942 N N . VAL A 1 247 ? -10.691 -2.792 28.519 1.00 93.81 247 VAL A N 1
ATOM 1943 C CA . VAL A 1 247 ? -11.981 -3.465 28.332 1.00 93.81 247 VAL A CA 1
ATOM 1944 C C . VAL A 1 247 ? -12.177 -4.544 29.397 1.00 93.81 247 VAL A C 1
ATOM 1946 O O . VAL A 1 247 ? -13.193 -4.518 30.093 1.00 93.81 247 VAL A O 1
ATOM 1949 N N . PHE A 1 248 ? -11.203 -5.435 29.603 1.00 91.88 248 PHE A N 1
ATOM 1950 C CA . PHE A 1 248 ? -11.304 -6.483 30.625 1.00 91.88 248 PHE A CA 1
ATOM 1951 C C . PHE A 1 248 ? -11.437 -5.925 32.039 1.00 91.88 248 PHE A C 1
ATOM 1953 O O . PHE A 1 248 ? -12.265 -6.413 32.803 1.00 91.88 248 PHE A O 1
ATOM 1960 N N . SER A 1 249 ? -10.692 -4.873 32.376 1.00 92.25 249 SER A N 1
ATOM 1961 C CA . SER A 1 249 ? -10.768 -4.237 33.697 1.00 92.25 249 SER A CA 1
ATOM 1962 C C . SER A 1 249 ? -12.146 -3.627 33.962 1.00 92.25 249 SER A C 1
ATOM 1964 O O . SER A 1 249 ? -12.697 -3.756 35.056 1.00 92.25 249 SER A O 1
ATOM 1966 N N . LEU A 1 250 ? -12.747 -3.005 32.943 1.00 93.44 250 LEU A N 1
ATOM 1967 C CA . LEU A 1 250 ? -14.102 -2.467 33.036 1.00 93.44 250 LEU A CA 1
ATOM 1968 C C . LEU A 1 250 ? -15.141 -3.591 33.176 1.00 93.44 250 LEU A C 1
ATOM 1970 O O . LEU A 1 250 ? -16.058 -3.479 33.994 1.00 93.44 250 LEU A O 1
ATOM 1974 N N . LEU A 1 251 ? -14.998 -4.679 32.414 1.00 92.56 251 LEU A N 1
ATOM 1975 C CA . LEU A 1 251 ? -15.885 -5.840 32.510 1.00 92.56 251 LEU A CA 1
ATOM 1976 C C . LEU A 1 251 ? -15.773 -6.535 33.869 1.00 92.56 251 LEU A C 1
ATOM 1978 O O . LEU A 1 251 ? -16.802 -6.850 34.461 1.00 92.56 251 LEU A O 1
ATOM 1982 N N . ASP A 1 252 ? -14.566 -6.722 34.399 1.00 89.88 252 ASP A N 1
ATOM 1983 C CA . ASP A 1 252 ? -14.344 -7.300 35.726 1.00 89.88 252 ASP A CA 1
ATOM 1984 C C . ASP A 1 252 ? -14.978 -6.435 36.827 1.00 89.88 252 ASP A C 1
ATOM 1986 O O . ASP A 1 252 ? -15.737 -6.936 37.663 1.00 89.88 252 ASP A O 1
ATOM 1990 N N . LEU A 1 253 ? -14.780 -5.111 36.767 1.00 91.75 253 LEU A N 1
ATOM 1991 C CA . LEU A 1 253 ? -15.395 -4.167 37.702 1.00 91.75 253 LEU A CA 1
ATOM 1992 C C . LEU A 1 253 ? -16.927 -4.304 37.741 1.00 91.75 253 LEU A C 1
ATOM 1994 O O . LEU A 1 253 ? -17.522 -4.319 38.823 1.00 91.75 253 LEU A O 1
ATOM 1998 N N . ILE A 1 254 ? -17.569 -4.424 36.574 1.00 91.88 254 ILE A N 1
ATOM 1999 C CA . ILE A 1 254 ? -19.022 -4.622 36.470 1.00 91.88 254 ILE A CA 1
ATOM 2000 C C . ILE A 1 254 ? -19.412 -6.030 36.929 1.00 91.88 254 ILE A C 1
ATOM 2002 O O . ILE A 1 254 ? -20.391 -6.174 37.659 1.00 91.88 254 ILE A O 1
ATOM 2006 N N . SER A 1 255 ? -18.645 -7.059 36.561 1.00 88.88 255 SER A N 1
ATOM 2007 C CA . SER A 1 255 ? -18.907 -8.461 36.910 1.00 88.88 255 SER A CA 1
ATOM 2008 C C . SER A 1 255 ? -18.978 -8.667 38.424 1.00 88.88 255 SER A C 1
ATOM 2010 O O . SER A 1 255 ? -19.914 -9.294 38.917 1.00 88.88 255 SER A O 1
ATOM 2012 N N . ARG A 1 256 ? -18.055 -8.067 39.189 1.00 87.31 256 ARG A N 1
ATOM 2013 C CA . ARG A 1 256 ? -18.006 -8.181 40.662 1.00 87.31 256 ARG A CA 1
ATOM 2014 C C . ARG A 1 256 ? -19.256 -7.646 41.367 1.00 87.31 256 ARG A C 1
ATOM 2016 O O . ARG A 1 256 ? -19.596 -8.116 42.449 1.00 87.31 256 ARG A O 1
ATOM 2023 N N . LYS A 1 257 ? -19.928 -6.649 40.784 1.00 87.25 257 LYS A N 1
ATOM 2024 C CA . LYS A 1 257 ? -21.119 -5.999 41.366 1.00 87.25 257 LYS A CA 1
ATOM 2025 C C . LYS A 1 257 ? -22.413 -6.304 40.613 1.00 87.25 257 LYS A C 1
ATOM 2027 O O . LYS A 1 257 ? -23.482 -5.897 41.061 1.00 87.25 257 LYS A O 1
ATOM 2032 N N . ASN A 1 258 ? -22.326 -7.042 39.507 1.00 85.94 258 ASN A N 1
ATOM 2033 C CA . ASN A 1 258 ? -23.397 -7.450 38.595 1.00 85.94 258 ASN A CA 1
ATOM 2034 C C . ASN A 1 258 ? -24.104 -6.289 37.855 1.00 85.94 258 ASN A C 1
ATOM 2036 O O . ASN A 1 258 ? -24.432 -6.403 36.673 1.00 85.94 258 ASN A O 1
ATOM 2040 N N . VAL A 1 259 ? -24.328 -5.154 38.525 1.00 91.69 259 VAL A N 1
ATOM 2041 C CA . VAL A 1 259 ? -24.905 -3.924 37.974 1.00 91.69 259 VAL A CA 1
ATOM 2042 C C . VAL A 1 259 ? -24.195 -2.716 38.586 1.00 91.69 259 VAL A C 1
ATOM 2044 O O . VAL A 1 259 ? -24.046 -2.640 39.804 1.00 91.69 259 VAL A O 1
ATOM 2047 N N . LEU A 1 260 ? -23.803 -1.754 37.751 1.00 94.50 260 LEU A N 1
ATOM 2048 C CA . LEU A 1 260 ? -23.208 -0.482 38.170 1.00 94.50 260 LEU A CA 1
ATOM 2049 C C . LEU A 1 260 ? -23.798 0.693 37.390 1.00 94.50 260 LEU A C 1
ATOM 2051 O O . LEU A 1 260 ? -24.210 0.555 36.241 1.00 94.50 260 LEU A O 1
ATOM 2055 N N . SER A 1 261 ? -23.810 1.874 37.992 1.00 95.69 261 SER A N 1
ATOM 2056 C CA . SER A 1 261 ? -24.043 3.131 37.284 1.00 95.69 261 SER A CA 1
ATOM 2057 C C . SER A 1 261 ? -22.749 3.679 36.667 1.00 95.69 261 SER A C 1
ATOM 2059 O O . SER A 1 261 ? -21.645 3.391 37.128 1.00 95.69 261 SER A O 1
ATOM 2061 N N . LEU A 1 262 ? -22.865 4.515 35.635 1.00 95.12 262 LEU A N 1
ATOM 2062 C CA . LEU A 1 262 ? -21.723 5.145 34.969 1.00 95.12 262 LEU A CA 1
ATOM 2063 C C . LEU A 1 262 ? -20.814 5.946 35.932 1.00 95.12 262 LEU A C 1
ATOM 2065 O O . LEU A 1 262 ? -19.592 5.831 35.800 1.00 95.12 262 LEU A O 1
ATOM 2069 N N . PRO A 1 263 ? -21.335 6.704 36.925 1.00 96.06 263 PRO A N 1
ATOM 2070 C CA . PRO A 1 263 ? -20.496 7.339 37.944 1.00 96.06 263 PRO A CA 1
ATOM 2071 C C . PRO A 1 263 ? -19.717 6.340 38.809 1.00 96.06 263 PRO A C 1
ATOM 2073 O O . PRO A 1 263 ? -18.557 6.591 39.121 1.00 96.06 263 PRO A O 1
ATOM 2076 N N . GLU A 1 264 ? -20.313 5.198 39.164 1.00 95.19 264 GLU A N 1
ATOM 2077 C CA . GLU A 1 264 ? -19.629 4.153 39.941 1.00 95.19 264 GLU A CA 1
ATOM 2078 C C . GLU A 1 264 ? -18.525 3.473 39.128 1.00 95.19 264 GLU A C 1
ATOM 2080 O O . GLU A 1 264 ? -17.434 3.248 39.655 1.00 95.19 264 GLU A O 1
ATOM 2085 N N . ILE A 1 265 ? -18.774 3.200 37.841 1.00 95.06 265 ILE A N 1
ATOM 2086 C CA . ILE A 1 265 ? -17.746 2.696 36.918 1.00 95.06 265 ILE A CA 1
ATOM 2087 C C . ILE A 1 265 ? -16.620 3.728 36.802 1.00 95.06 265 ILE A C 1
ATOM 2089 O O . ILE A 1 265 ? -15.451 3.378 36.929 1.00 95.06 265 ILE A O 1
ATOM 2093 N N . SER A 1 266 ? -16.960 5.009 36.634 1.00 95.31 266 SER A N 1
ATOM 2094 C CA . SER A 1 266 ? -15.975 6.093 36.526 1.00 95.31 266 SER A CA 1
ATOM 2095 C C . SER A 1 266 ? -15.108 6.211 37.780 1.00 95.31 266 SER A C 1
ATOM 2097 O O . SER A 1 266 ? -13.890 6.322 37.678 1.00 95.31 266 SER A O 1
ATOM 2099 N N . ALA A 1 267 ? -15.714 6.134 38.968 1.00 94.50 267 ALA A N 1
ATOM 2100 C CA . ALA A 1 267 ? -14.990 6.169 40.234 1.00 94.50 267 ALA A CA 1
ATOM 2101 C C . ALA A 1 267 ? -14.066 4.952 40.413 1.00 94.50 267 ALA A C 1
ATOM 2103 O O . ALA A 1 267 ? -12.951 5.107 40.909 1.00 94.50 267 ALA A O 1
ATOM 2104 N N . GLY A 1 268 ? -14.504 3.762 39.986 1.00 92.75 268 GLY A N 1
ATOM 2105 C CA . GLY A 1 268 ? -13.681 2.550 40.010 1.00 92.75 268 GLY A CA 1
ATOM 2106 C C . GLY A 1 268 ? -12.498 2.624 39.043 1.00 92.75 268 GLY A C 1
ATOM 2107 O O . GLY A 1 268 ? -11.364 2.372 39.441 1.00 92.75 268 GLY A O 1
ATOM 2108 N N . MET A 1 269 ? -12.741 3.049 37.801 1.00 93.81 269 MET A N 1
ATOM 2109 C CA . MET A 1 269 ? -11.716 3.148 36.752 1.00 93.81 269 MET A CA 1
ATOM 2110 C C . MET A 1 269 ? -10.743 4.321 36.930 1.00 93.81 269 MET A C 1
ATOM 2112 O O . MET A 1 269 ? -9.682 4.336 36.312 1.00 93.81 269 MET A O 1
ATOM 2116 N N . ALA A 1 270 ? -11.057 5.300 37.781 1.00 92.56 270 ALA A N 1
ATOM 2117 C CA . ALA A 1 270 ? -10.126 6.377 38.122 1.00 92.56 270 ALA A CA 1
ATOM 2118 C C . ALA A 1 270 ? -8.924 5.889 38.956 1.00 92.56 270 ALA A C 1
ATOM 2120 O O . ALA A 1 270 ? -7.911 6.585 39.035 1.00 92.56 270 ALA A O 1
ATOM 2121 N N . LYS A 1 271 ? -9.052 4.732 39.620 1.00 88.06 271 LYS A N 1
ATOM 2122 C CA . LYS A 1 271 ? -8.046 4.161 40.531 1.00 88.06 271 LYS A CA 1
ATOM 2123 C C . LYS A 1 271 ? -7.966 2.635 40.405 1.00 88.06 271 LYS A C 1
ATOM 2125 O O . LYS A 1 271 ? -7.735 1.952 41.403 1.00 88.06 271 LYS A O 1
ATOM 2130 N N . TYR A 1 272 ? -8.219 2.094 39.215 1.00 89.06 272 TYR A N 1
ATOM 2131 C CA . TYR A 1 272 ? -8.257 0.647 39.036 1.00 89.06 272 TYR A CA 1
ATOM 2132 C C . TYR A 1 272 ? -6.846 0.071 39.143 1.00 89.06 272 TYR A C 1
ATOM 2134 O O . TYR A 1 272 ? -5.925 0.535 38.471 1.00 89.06 272 TYR A O 1
ATOM 2142 N N . ARG A 1 273 ? -6.687 -0.954 39.980 1.00 85.50 273 ARG A N 1
ATOM 2143 C CA . ARG A 1 273 ? -5.445 -1.713 40.133 1.00 85.50 273 ARG A CA 1
ATOM 2144 C C . ARG A 1 273 ? -5.757 -3.193 40.023 1.00 85.50 273 ARG A C 1
ATOM 2146 O O . ARG A 1 273 ? -6.627 -3.678 40.750 1.00 85.50 273 ARG A O 1
ATOM 2153 N N . SER A 1 274 ? -5.048 -3.890 39.142 1.00 82.06 274 SER A N 1
ATOM 2154 C CA . SER A 1 274 ? -5.067 -5.349 39.149 1.00 82.06 274 SER A CA 1
ATOM 2155 C C . SER A 1 274 ? -4.236 -5.867 40.324 1.00 82.06 274 SER A C 1
ATOM 2157 O O . SER A 1 274 ? -3.240 -5.261 40.729 1.00 82.06 274 SER A O 1
ATOM 2159 N N . SER A 1 275 ? -4.679 -6.970 40.924 1.00 71.19 275 SER A N 1
ATOM 2160 C CA . SER A 1 275 ? -3.849 -7.738 41.848 1.00 71.19 275 SER A CA 1
ATOM 2161 C C . SER A 1 275 ? -2.782 -8.484 41.052 1.00 71.19 275 SER A C 1
ATOM 2163 O O . SER A 1 275 ? -3.068 -8.984 39.967 1.00 71.19 275 SER A O 1
ATOM 2165 N N . SER A 1 276 ? -1.564 -8.579 41.590 1.00 60.88 276 SER A N 1
ATOM 2166 C CA . SER A 1 276 ? -0.566 -9.510 41.062 1.00 60.88 276 SER A CA 1
ATOM 2167 C C . SER A 1 276 ? -0.991 -10.931 41.434 1.00 60.88 276 SER A C 1
ATOM 2169 O O . SER A 1 276 ? -0.678 -11.398 42.531 1.00 60.88 276 SER A O 1
ATOM 2171 N N . ASP A 1 277 ? -1.726 -11.600 40.556 1.00 56.84 277 ASP A N 1
ATOM 2172 C CA . ASP A 1 277 ? -1.780 -13.060 40.585 1.00 56.84 277 ASP A CA 1
ATOM 2173 C C . ASP A 1 277 ? -0.614 -13.617 39.758 1.00 56.84 277 ASP A C 1
ATOM 2175 O O . ASP A 1 277 ? -0.052 -12.934 38.905 1.00 56.84 277 ASP A O 1
ATOM 2179 N N . SER A 1 278 ? -0.205 -14.851 40.054 1.00 46.34 278 SER A N 1
ATOM 2180 C CA . SER A 1 278 ? 1.099 -15.455 39.725 1.00 46.34 278 SER A CA 1
ATOM 2181 C C . SER A 1 278 ? 1.472 -15.592 38.236 1.00 46.34 278 SER A C 1
ATOM 2183 O O . SER A 1 278 ? 2.488 -16.215 37.940 1.00 46.34 278 SER A O 1
ATOM 2185 N N . ALA A 1 279 ? 0.681 -15.050 37.310 1.00 59.03 279 ALA A N 1
ATOM 2186 C CA . ALA A 1 279 ? 0.921 -15.119 35.869 1.00 59.03 279 ALA A CA 1
ATOM 2187 C C . ALA A 1 279 ? 1.159 -13.748 35.209 1.00 59.03 279 ALA A C 1
ATOM 2189 O O . ALA A 1 279 ? 1.887 -13.702 34.223 1.00 59.03 279 ALA A O 1
ATOM 2190 N N . ASP A 1 280 ? 0.634 -12.646 35.764 1.00 63.41 280 ASP A N 1
ATOM 2191 C CA . ASP A 1 280 ? 0.680 -11.326 35.122 1.00 63.41 280 ASP A CA 1
ATOM 2192 C C . ASP A 1 280 ? 1.194 -10.229 36.073 1.00 63.41 280 ASP A C 1
ATOM 2194 O O . ASP A 1 280 ? 0.850 -10.207 37.262 1.00 63.41 280 ASP A O 1
ATOM 2198 N N . PRO A 1 281 ? 2.003 -9.274 35.578 1.00 72.88 281 PRO A N 1
ATOM 2199 C CA . PRO A 1 281 ? 2.435 -8.137 36.376 1.00 72.88 281 PRO A CA 1
ATOM 2200 C C . PRO A 1 281 ? 1.239 -7.266 36.786 1.00 72.88 281 PRO A C 1
ATOM 2202 O O . PRO A 1 281 ? 0.323 -7.009 36.002 1.00 72.88 281 PRO A O 1
ATOM 2205 N N . ALA A 1 282 ? 1.270 -6.762 38.023 1.00 81.69 282 ALA A N 1
ATOM 2206 C CA . ALA A 1 282 ? 0.287 -5.786 38.479 1.00 81.69 282 ALA A CA 1
ATOM 2207 C C . ALA A 1 282 ? 0.352 -4.522 37.612 1.00 81.69 282 ALA A C 1
ATOM 2209 O O . ALA A 1 282 ? 1.432 -4.001 37.327 1.00 81.69 282 ALA A O 1
ATOM 2210 N N . PHE A 1 283 ? -0.812 -3.998 37.246 1.00 85.19 283 PHE A N 1
ATOM 2211 C CA . PHE A 1 283 ? -0.942 -2.796 36.436 1.00 85.19 283 PHE A CA 1
ATOM 2212 C C . PHE A 1 283 ? -1.978 -1.844 37.034 1.00 85.19 283 PHE A C 1
ATOM 2214 O O . PHE A 1 283 ? -2.871 -2.228 37.798 1.00 85.19 283 PHE A O 1
ATOM 2221 N N . GLU A 1 284 ? -1.851 -0.568 36.683 1.00 89.69 284 GLU A N 1
ATOM 2222 C CA . GLU A 1 284 ? -2.765 0.488 37.102 1.00 89.69 284 GLU A CA 1
ATOM 2223 C C . GLU A 1 284 ? -3.389 1.146 35.873 1.00 89.69 284 GLU A C 1
ATOM 2225 O O . GLU A 1 284 ? -2.686 1.542 34.946 1.00 89.69 284 GLU A O 1
ATOM 2230 N N . ILE A 1 285 ? -4.714 1.291 35.888 1.00 89.62 285 ILE A N 1
ATOM 2231 C CA . ILE A 1 285 ? -5.464 1.988 34.844 1.00 89.62 285 ILE A CA 1
ATOM 2232 C C . ILE A 1 285 ? -6.114 3.223 35.457 1.00 89.62 285 ILE A C 1
ATOM 2234 O O . ILE A 1 285 ? -6.776 3.154 36.495 1.00 89.62 285 ILE A O 1
ATOM 2238 N N . ARG A 1 286 ? -5.946 4.360 34.776 1.00 92.38 286 ARG A N 1
ATOM 2239 C CA . ARG A 1 286 ? -6.583 5.629 35.131 1.00 92.38 286 ARG A CA 1
ATOM 2240 C C . ARG A 1 286 ? -7.341 6.177 33.938 1.00 92.38 286 ARG A C 1
ATOM 2242 O O . ARG A 1 286 ? -6.740 6.651 32.979 1.00 92.38 286 ARG A O 1
ATOM 2249 N N . LEU A 1 287 ? -8.666 6.148 34.018 1.00 93.31 287 LEU A N 1
ATOM 2250 C CA . LEU A 1 287 ? -9.532 6.729 32.995 1.00 93.31 287 LEU A CA 1
ATOM 2251 C C . LEU A 1 287 ? -10.263 7.954 33.534 1.00 93.31 287 LEU A C 1
ATOM 2253 O O . LEU A 1 287 ? -10.776 7.952 34.653 1.00 93.31 287 LEU A O 1
ATOM 2257 N N . SER A 1 288 ? -10.352 8.998 32.708 1.00 93.88 288 SER A N 1
ATOM 2258 C CA . SER A 1 288 ? -11.221 10.135 33.001 1.00 93.88 288 SER 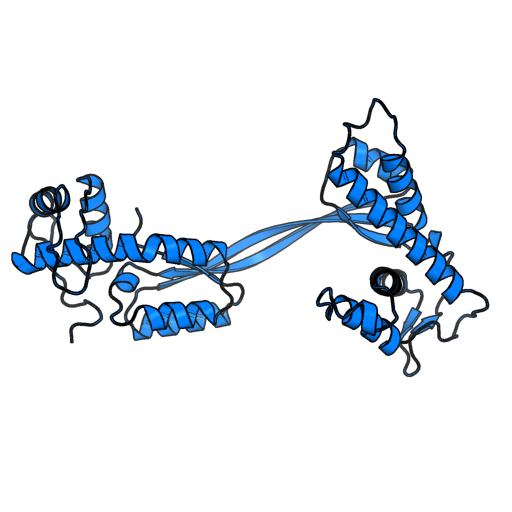A CA 1
ATOM 2259 C C . SER A 1 288 ? -12.700 9.735 32.854 1.00 93.88 288 SER A C 1
ATOM 2261 O O . SER A 1 288 ? -13.019 8.825 32.082 1.00 93.88 288 SER A O 1
ATOM 2263 N N . PRO A 1 289 ? -13.641 10.428 33.524 1.00 93.94 289 PRO A N 1
ATOM 2264 C CA . PRO A 1 289 ? -15.071 10.134 33.390 1.00 93.94 289 PRO A CA 1
ATOM 2265 C C . PRO A 1 289 ? -15.580 10.188 31.940 1.00 93.94 289 PRO A C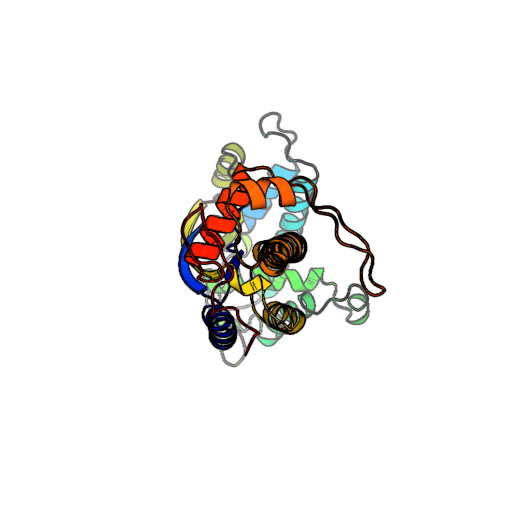 1
ATOM 2267 O O . PRO A 1 289 ? -16.430 9.391 31.546 1.00 93.94 289 PRO A O 1
ATOM 2270 N N . ILE A 1 290 ? -15.028 11.094 31.123 1.00 94.00 290 ILE A N 1
ATOM 2271 C CA . ILE A 1 290 ? -15.365 11.210 29.696 1.00 94.00 290 ILE A CA 1
ATOM 2272 C C . ILE A 1 290 ? -14.941 9.943 28.948 1.00 94.00 290 ILE A C 1
ATOM 2274 O O . ILE A 1 290 ? -15.724 9.394 28.179 1.00 94.00 290 ILE A O 1
ATOM 2278 N N . MET A 1 291 ? -13.733 9.441 29.211 1.00 94.06 291 MET A N 1
ATOM 2279 C CA . MET A 1 291 ? -13.225 8.226 28.575 1.00 94.06 291 MET A CA 1
ATOM 2280 C C . MET A 1 291 ? -14.052 6.999 28.948 1.00 94.06 291 MET A C 1
ATOM 2282 O O . MET A 1 291 ? -14.438 6.235 28.069 1.00 94.06 291 MET A O 1
ATOM 2286 N N . VAL A 1 292 ? -14.404 6.851 30.227 1.00 94.94 292 VAL A N 1
ATOM 2287 C CA . VAL A 1 292 ? -15.286 5.766 30.685 1.00 94.94 292 VAL A CA 1
ATOM 2288 C C . VAL A 1 292 ? -16.641 5.828 29.984 1.00 94.94 292 VAL A C 1
ATOM 2290 O O . VAL A 1 292 ? -17.144 4.799 29.539 1.00 94.94 292 VAL A O 1
ATOM 2293 N N . LYS A 1 293 ? -17.215 7.028 29.827 1.00 94.38 293 LYS A N 1
ATOM 2294 C CA . LYS A 1 293 ? -18.469 7.218 29.091 1.00 94.38 293 LYS A CA 1
ATOM 2295 C C . LYS A 1 293 ? -18.357 6.791 27.628 1.00 94.38 293 LYS A C 1
ATOM 2297 O O . LYS A 1 293 ? -19.257 6.104 27.145 1.00 94.38 293 LYS A O 1
ATOM 2302 N N . LEU A 1 294 ? -17.288 7.181 26.933 1.00 94.19 294 LEU A N 1
ATOM 2303 C CA . LEU A 1 294 ? -17.067 6.816 25.529 1.00 94.19 294 LEU A CA 1
ATOM 2304 C C . LEU A 1 294 ? -16.956 5.295 25.365 1.00 94.19 294 LEU A C 1
ATOM 2306 O O . LEU A 1 294 ? -17.739 4.704 24.625 1.00 94.19 294 LEU A O 1
ATOM 2310 N N . ILE A 1 295 ? -16.087 4.658 26.153 1.00 94.62 295 ILE A N 1
ATOM 2311 C CA . ILE A 1 295 ? -15.879 3.202 26.154 1.00 94.62 295 ILE A CA 1
ATOM 2312 C C . ILE A 1 295 ? -17.189 2.472 26.457 1.00 94.62 295 ILE A C 1
ATOM 2314 O O . ILE A 1 295 ? -17.599 1.590 25.709 1.00 94.62 295 ILE A O 1
ATOM 2318 N N . ALA A 1 296 ? -17.890 2.858 27.529 1.00 93.94 296 ALA A N 1
ATOM 2319 C CA . ALA A 1 296 ? -19.155 2.229 27.898 1.00 93.94 296 ALA A CA 1
ATOM 2320 C C . ALA A 1 296 ? -20.205 2.377 26.788 1.00 93.94 296 ALA A C 1
ATOM 2322 O O . ALA A 1 296 ? -20.940 1.433 26.512 1.00 93.94 296 ALA A O 1
ATOM 2323 N N . THR A 1 297 ? -20.258 3.533 26.121 1.00 93.06 297 THR A N 1
ATOM 2324 C CA . THR A 1 297 ? -21.178 3.773 25.001 1.00 93.06 297 THR A CA 1
ATOM 2325 C C . THR A 1 297 ? -20.879 2.847 23.825 1.00 93.06 297 THR A C 1
ATOM 2327 O O . THR A 1 297 ? -21.802 2.250 23.274 1.00 93.06 297 THR A O 1
ATOM 2330 N N . GLU A 1 298 ? -19.611 2.691 23.450 1.00 92.94 298 GLU A N 1
ATOM 2331 C CA . GLU A 1 298 ? -19.203 1.795 22.363 1.00 92.94 298 GLU A CA 1
ATOM 2332 C C . GLU A 1 298 ? -19.469 0.325 22.699 1.00 92.94 298 GLU A C 1
ATOM 2334 O O . GLU A 1 298 ? -20.055 -0.396 21.891 1.00 92.94 298 GLU A O 1
ATOM 2339 N N . LEU A 1 299 ? -19.169 -0.106 23.927 1.00 93.88 299 LEU A N 1
ATOM 2340 C CA . LEU A 1 299 ? -19.487 -1.459 24.392 1.00 93.88 299 LEU A CA 1
ATOM 2341 C C . LEU A 1 299 ? -21.004 -1.722 24.454 1.00 93.88 299 LEU A C 1
ATOM 2343 O O . LEU A 1 299 ? -21.440 -2.846 24.197 1.00 93.88 299 LEU A O 1
ATOM 2347 N N . ILE A 1 300 ? -21.827 -0.710 24.764 1.00 92.50 300 ILE A N 1
ATOM 2348 C CA . ILE A 1 300 ? -23.296 -0.810 24.698 1.00 92.50 300 ILE A CA 1
ATOM 2349 C C . ILE A 1 300 ? -23.768 -0.940 23.245 1.00 92.50 300 ILE A C 1
ATOM 2351 O O . ILE A 1 300 ? -24.601 -1.801 22.956 1.00 92.50 300 ILE A O 1
ATOM 2355 N N . LYS A 1 301 ? -23.230 -0.133 22.318 1.00 90.50 301 LYS A N 1
ATOM 2356 C CA . LYS A 1 301 ? -23.537 -0.243 20.878 1.00 90.50 301 LYS A CA 1
ATOM 2357 C C . LYS A 1 301 ? -23.179 -1.629 20.337 1.00 90.50 301 LYS A C 1
ATOM 2359 O O . LYS A 1 301 ? -23.969 -2.219 19.605 1.00 90.50 301 LYS A O 1
ATOM 2364 N N . ALA A 1 302 ? -22.046 -2.173 20.776 1.00 89.44 302 ALA A N 1
ATOM 2365 C CA . ALA A 1 302 ? -21.590 -3.521 20.450 1.00 89.44 302 ALA A CA 1
ATOM 2366 C C . ALA A 1 302 ? -22.348 -4.640 21.197 1.00 89.44 302 ALA A C 1
ATOM 2368 O O . ALA A 1 302 ? -22.052 -5.813 20.997 1.00 89.44 302 ALA A O 1
ATOM 2369 N N . LYS A 1 303 ? -23.330 -4.310 22.054 1.00 91.00 303 LYS A N 1
ATOM 2370 C CA . LYS A 1 303 ? -24.123 -5.252 22.874 1.00 91.00 303 LYS A CA 1
ATOM 2371 C C . LYS A 1 303 ? -23.304 -6.086 23.876 1.00 91.00 303 LYS A C 1
ATOM 2373 O O . LYS A 1 303 ? -23.830 -7.043 24.450 1.00 91.00 303 LYS A O 1
ATOM 2378 N N . ILE A 1 304 ? -22.055 -5.698 24.131 1.00 92.31 304 ILE A N 1
ATOM 2379 C CA . ILE A 1 304 ? -21.179 -6.270 25.165 1.00 92.31 304 ILE A CA 1
ATOM 2380 C C . ILE A 1 304 ? -21.644 -5.809 26.550 1.00 92.31 304 ILE A C 1
ATOM 2382 O O . ILE A 1 304 ? -21.656 -6.584 27.504 1.00 92.31 304 ILE A O 1
ATOM 2386 N N . LEU A 1 305 ? -22.086 -4.555 26.656 1.00 93.81 305 LEU A N 1
ATOM 2387 C CA . LEU A 1 305 ? -22.783 -4.011 27.818 1.00 93.81 305 LEU A CA 1
ATOM 2388 C C . LEU A 1 305 ? -24.248 -3.733 27.474 1.00 93.81 305 LEU A C 1
ATOM 2390 O O . LEU A 1 305 ? -24.616 -3.554 26.315 1.00 93.81 305 LEU A O 1
ATOM 2394 N N . THR A 1 306 ? -25.112 -3.689 28.487 1.00 93.19 306 THR A N 1
ATOM 2395 C CA . THR A 1 306 ? -26.533 -3.360 28.315 1.00 93.19 306 THR A CA 1
ATOM 2396 C C . THR A 1 306 ? -27.061 -2.503 29.459 1.00 93.19 306 THR A C 1
ATOM 2398 O O . THR A 1 306 ? -26.545 -2.545 30.576 1.00 93.19 306 THR A O 1
ATOM 2401 N N . GLY A 1 307 ? -28.151 -1.782 29.190 1.00 90.44 307 GLY A N 1
ATOM 2402 C CA . GLY A 1 307 ? -28.870 -0.975 30.176 1.00 90.44 307 GLY A CA 1
ATOM 2403 C C . GLY A 1 307 ? -28.558 0.526 30.100 1.00 90.44 307 GLY A C 1
ATOM 2404 O O . GLY A 1 307 ? -27.627 0.934 29.409 1.00 90.44 307 GLY A O 1
ATOM 2405 N N . PRO A 1 308 ? -29.375 1.365 30.761 1.00 90.56 308 PRO A N 1
ATOM 2406 C CA . PRO A 1 308 ? -29.165 2.812 30.810 1.00 90.56 308 PRO A CA 1
ATOM 2407 C C . PRO A 1 308 ? -27.982 3.171 31.720 1.00 90.56 308 PRO A C 1
ATOM 2409 O O . PRO A 1 308 ? -27.608 2.378 32.580 1.00 90.56 308 PRO A O 1
ATOM 2412 N N . GLU A 1 309 ? -27.474 4.407 31.639 1.00 89.81 309 GLU A N 1
ATOM 2413 C CA . GLU A 1 309 ? -26.327 4.885 32.442 1.00 89.81 309 GLU A CA 1
ATOM 2414 C C . GLU A 1 309 ? -26.477 4.665 33.961 1.00 89.81 309 GLU A C 1
ATOM 2416 O O . GLU A 1 309 ? -25.487 4.551 34.674 1.00 89.81 309 GLU A O 1
ATOM 2421 N N . LYS A 1 310 ? -27.707 4.582 34.483 1.00 91.44 310 LYS A N 1
ATOM 2422 C CA . LYS A 1 310 ? -27.973 4.317 35.909 1.00 91.44 310 LYS A CA 1
ATOM 2423 C C . LYS A 1 310 ? -27.875 2.835 36.302 1.00 91.44 310 LYS A C 1
ATOM 2425 O O . LYS A 1 310 ? -27.833 2.545 37.492 1.00 91.44 310 LYS A O 1
ATOM 2430 N N . LYS A 1 311 ? -27.930 1.909 35.339 1.00 93.25 311 LYS A N 1
ATOM 2431 C CA . LYS A 1 311 ? -27.975 0.450 35.543 1.00 93.25 311 LYS A CA 1
ATOM 2432 C C . LYS A 1 311 ? -27.320 -0.276 34.362 1.00 93.25 311 LYS A C 1
ATOM 2434 O O . LYS A 1 311 ? -28.009 -0.918 33.568 1.00 93.25 311 LYS A O 1
ATOM 2439 N N . ILE A 1 312 ? -26.003 -0.158 34.258 1.00 94.69 312 ILE A N 1
ATOM 2440 C CA . ILE A 1 312 ? -25.175 -0.853 33.273 1.00 94.69 312 ILE A CA 1
ATOM 2441 C C . ILE A 1 312 ? -24.828 -2.244 33.809 1.00 94.69 312 ILE A C 1
ATOM 2443 O O . ILE A 1 312 ? -24.491 -2.412 34.981 1.00 94.69 312 ILE A O 1
ATOM 2447 N N . ARG A 1 313 ? -24.914 -3.248 32.940 1.00 93.94 313 ARG A N 1
ATOM 2448 C CA . ARG A 1 313 ? -24.567 -4.646 33.224 1.00 93.94 313 ARG A CA 1
ATOM 2449 C C . ARG A 1 313 ? -23.925 -5.294 32.010 1.00 93.94 313 ARG A C 1
ATOM 2451 O O . ARG A 1 313 ? -24.081 -4.812 30.887 1.00 93.94 313 ARG A O 1
ATOM 2458 N N . ILE A 1 314 ? -23.274 -6.424 32.236 1.00 91.31 314 ILE A N 1
ATOM 2459 C CA . ILE A 1 314 ? -22.732 -7.250 31.163 1.00 91.31 314 ILE A CA 1
ATOM 2460 C C . ILE A 1 314 ? -23.875 -7.803 30.293 1.00 91.31 314 ILE A C 1
ATOM 2462 O O . ILE A 1 314 ? -24.899 -8.272 30.795 1.00 91.31 314 ILE A O 1
ATOM 2466 N N . GLY A 1 315 ? -23.723 -7.689 28.976 1.00 83.12 315 GLY A N 1
ATOM 2467 C CA . GLY A 1 315 ? -24.631 -8.249 27.984 1.00 83.12 315 GLY A CA 1
ATOM 2468 C C . GLY A 1 315 ? -24.455 -9.760 27.837 1.00 83.12 315 GLY A C 1
ATOM 2469 O O . GLY A 1 315 ? -23.381 -10.306 28.060 1.00 83.12 315 GLY A O 1
ATOM 2470 N N . LYS A 1 316 ? -25.516 -10.454 27.416 1.00 69.44 316 LYS A N 1
ATOM 2471 C CA . LYS A 1 316 ? -25.489 -11.912 27.179 1.00 69.44 316 LYS A CA 1
ATOM 2472 C C . LYS A 1 316 ? -24.742 -12.326 25.898 1.00 69.44 316 LYS A C 1
ATOM 2474 O O . LYS A 1 316 ? -24.698 -13.507 25.589 1.00 69.44 316 LYS A O 1
ATOM 2479 N N . GLY A 1 317 ? -24.233 -11.365 25.127 1.00 57.31 317 GLY A N 1
ATOM 2480 C CA . GLY A 1 317 ? -23.636 -11.577 23.807 1.00 57.31 317 GLY A CA 1
ATOM 2481 C C . GLY A 1 317 ? -22.109 -11.546 23.777 1.00 57.31 317 GLY A C 1
ATOM 2482 O O . GLY A 1 317 ? -21.567 -11.308 22.706 1.00 57.31 317 GLY A O 1
ATOM 2483 N N . ILE A 1 318 ? -21.419 -11.723 24.911 1.00 62.47 318 ILE A N 1
ATOM 2484 C CA . ILE A 1 318 ? -19.948 -11.754 24.929 1.00 62.47 318 ILE A CA 1
ATOM 2485 C C . ILE A 1 318 ? -19.447 -12.963 24.109 1.00 62.47 318 ILE A C 1
ATOM 2487 O O . ILE A 1 318 ? -19.847 -14.092 24.413 1.00 62.47 318 ILE A O 1
ATOM 2491 N N . PRO A 1 319 ? -18.588 -12.761 23.092 1.00 52.03 319 PRO A N 1
ATOM 2492 C CA . PRO A 1 319 ? -17.822 -13.846 22.473 1.00 52.03 319 PRO A CA 1
ATOM 2493 C C . PRO A 1 319 ? -17.018 -14.613 23.543 1.00 52.03 319 PRO A C 1
ATOM 2495 O O . PRO A 1 319 ? -16.494 -13.988 24.456 1.00 52.03 319 PRO A O 1
ATOM 2498 N N . GLY A 1 320 ? -16.968 -15.950 23.488 1.00 47.88 320 GLY A N 1
ATOM 2499 C CA . GLY A 1 320 ? -16.139 -16.767 24.402 1.00 47.88 320 GLY A CA 1
ATOM 2500 C C . GLY A 1 320 ? -16.766 -17.202 25.743 1.00 47.88 320 GLY A C 1
ATOM 2501 O O . GLY A 1 320 ? -16.186 -18.010 26.460 1.00 47.88 320 GLY A O 1
ATOM 2502 N N . ARG A 1 321 ? -17.984 -16.757 26.103 1.00 40.56 321 ARG A N 1
ATOM 2503 C CA . ARG A 1 321 ? -18.747 -17.324 27.246 1.00 40.56 321 ARG A CA 1
ATOM 2504 C C . ARG A 1 321 ? -20.041 -17.994 26.779 1.00 40.56 321 ARG A C 1
ATOM 2506 O O . ARG A 1 321 ? -21.121 -17.411 26.890 1.00 40.56 321 ARG A O 1
ATOM 2513 N N . GLY A 1 322 ? -19.901 -19.201 26.230 1.00 30.92 322 GLY A N 1
ATOM 2514 C CA . GLY A 1 322 ? -20.969 -20.191 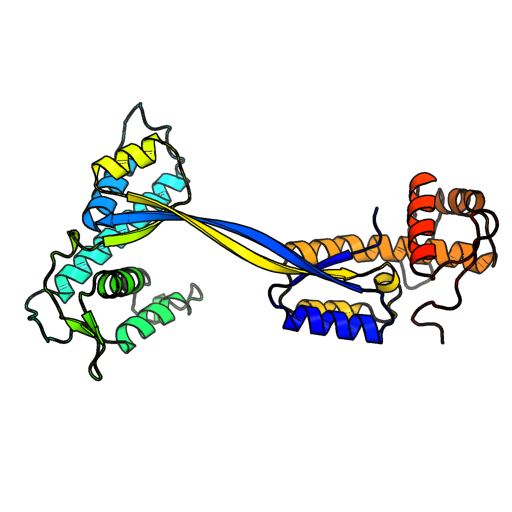26.048 1.00 30.92 322 GLY A CA 1
ATOM 2515 C C . GLY A 1 322 ? -20.816 -21.326 27.047 1.00 30.92 322 GLY A C 1
ATOM 2516 O O . GLY A 1 322 ? -19.652 -21.693 27.308 1.00 30.92 322 GLY A O 1
#